Protein AF-A0A401PCR9-F1 (afdb_monomer_lite)

Foldseek 3Di:
DDPVVLQVVQQQQLFQKWWFEPLEDIDGHNDDPDDDDDCVQQPDARPVGRVDTGAHHVGIPMDGHDHDPQSNQHDGQKGWLAKDWDFPDQCVAFVDKDFAQQDDPVVQLVVQVVVLFFKWKFAARITTGHYADPRHHSPDHDDRVQQQPAHNNGRNDGRGHPTMITMIGHPRDDCVQVAAFFAPDQDPFEEEAEEAAQLCQLVVQVCVCSVPSYAEAEPAADPVVCVVPNVNNPPHSNRSRGPYYYDHDDDPVVVVVGPYYDYRDDDPVSSVQRVLLCVQQNNPGGHDPVSVPDD

InterPro domains:
  IPR002889 Carbohydrate-binding WSC [PF01822] (1-56)
  IPR002889 Carbohydrate-binding WSC [PF01822] (80-160)
  IPR002889 Carbohydrate-binding WSC [PS51212] (1-66)
  IPR002889 Carbohydrate-binding WSC [PS51212] (77-171)
  IPR002889 Carbohydrate-binding WSC [SM00321] (1-66)
  IPR002889 Carbohydrate-binding WSC [SM00321] (77-171)
  IPR027417 P-loop containing nucleoside triphosphate hydrolase [SSF52540] (170-283)
  IPR051589 Sialate:O-sulfotransferase [PTHR45964] (1-294)

Radius of gyration: 27.04 Å; chains: 1; bounding box: 53×58×74 Å

Secondary structure (DSSP, 8-state):
--HHHHHHHHHTTT-SEEEEETTTEEEEESS--SPP--GGG--PEETTEEEEE--BTTB-EEEE-PPPHHHHTEETTEEEEEEEEPPS-HHHHS-EEEE-TT--HHHHHHHHHHTT-SEEEEETTEEEEE--BTTB-SSS-B-GGGG-PBPSS-TTSB---SSEEEEEE-S----TTT--B--SS--SS-EEEEE-TTSSHHHHHHHHHHHHSBPPEESS--HHHHHTT-GGGSS-TTSS-SS-EEE---SHHHHHT-SEEEEE---HHHHHHHHHHHHHH-TT----HHHHS--

Organism: Scyliorhinus torazame (NCBI:txid75743)

pLDDT: mean 91.95, std 5.59, range [55.19, 98.0]

Sequence (295 aa):
MTVFRCQDNCAERGYQYAGLEFGAECYCGHKIQARNTSDAECSMECKGERSNMCGGPNRLSVYHLELTRESARRYGSAVFRGCFKRPDNISLALPAGNVLLNMSIDKCVDFCTEKEYTLAVLAGAACRCGFPTRHFTLHEPEDEHQCAEKCAGEEYENCGNEEYFVVYQTQVQDNRCMDRYFLPTRSKRLVALASFPGAGNTWGRHLLELTTGYYTGSYYFDGSLYNKGFKGERDHWKSGRSICIKTHESGKKEIELFDAAILLIRNPYKALMAEFNRKYGGHIGFASEAHWRGT

Structure (mmCIF, N/CA/C/O backbone):
data_AF-A0A401PCR9-F1
#
_entry.id   AF-A0A401PCR9-F1
#
loop_
_atom_site.group_PDB
_atom_site.id
_atom_site.type_symbol
_atom_site.label_atom_id
_atom_site.label_alt_id
_atom_site.label_comp_id
_atom_site.label_asym_id
_atom_site.label_entity_id
_atom_site.label_seq_id
_atom_site.pdbx_PDB_ins_code
_atom_site.Cartn_x
_atom_site.Cartn_y
_atom_site.Cartn_z
_atom_site.occupancy
_atom_site.B_iso_or_equiv
_atom_site.auth_seq_id
_atom_site.auth_comp_id
_atom_site.auth_asym_id
_atom_site.auth_atom_id
_atom_site.pdbx_PDB_model_num
ATOM 1 N N . MET A 1 1 ? -1.908 17.002 27.427 1.00 90.88 1 MET A N 1
ATOM 2 C CA . MET A 1 1 ? -3.028 16.632 26.541 1.00 90.88 1 MET A CA 1
ATOM 3 C C . MET A 1 1 ? -4.034 17.772 26.528 1.00 90.88 1 MET A C 1
ATOM 5 O O . MET A 1 1 ? -4.191 18.393 27.573 1.00 90.88 1 MET A O 1
ATOM 9 N N . THR A 1 2 ? -4.645 18.076 25.381 1.00 94.69 2 THR A N 1
ATOM 10 C CA . THR A 1 2 ? -5.806 18.985 25.265 1.00 94.69 2 THR A CA 1
ATOM 11 C C . THR A 1 2 ? -6.992 18.185 24.735 1.00 94.69 2 THR A C 1
ATOM 13 O O . THR A 1 2 ? -6.775 17.145 24.107 1.00 94.69 2 THR A O 1
ATOM 16 N N . VAL A 1 3 ? -8.219 18.662 24.960 1.00 94.62 3 VAL A N 1
ATOM 17 C CA . VAL A 1 3 ? -9.433 18.014 24.431 1.00 94.62 3 VAL A CA 1
ATOM 18 C C . VAL A 1 3 ? -9.340 17.893 22.909 1.00 94.62 3 VAL A C 1
ATOM 20 O O . VAL A 1 3 ? -9.386 16.784 22.381 1.00 94.62 3 VAL A O 1
ATOM 23 N N . PHE A 1 4 ? -9.050 19.010 22.229 1.00 94.62 4 PHE A N 1
ATOM 24 C CA . PHE A 1 4 ? -8.888 19.059 20.775 1.00 94.62 4 PHE A CA 1
ATOM 25 C C . PHE A 1 4 ? -7.868 18.038 20.254 1.00 94.62 4 PHE A C 1
ATOM 27 O O . PHE A 1 4 ? -8.167 17.286 19.335 1.00 94.62 4 PHE A O 1
ATOM 34 N N . ARG A 1 5 ? -6.677 17.947 20.868 1.00 94.62 5 ARG A N 1
ATOM 35 C CA . ARG A 1 5 ? -5.645 16.997 20.416 1.00 94.62 5 ARG A CA 1
ATOM 36 C C . ARG A 1 5 ? -6.073 15.543 20.547 1.00 94.62 5 ARG A C 1
ATOM 38 O O . ARG A 1 5 ? -5.654 14.728 19.734 1.00 94.62 5 ARG A O 1
ATOM 45 N N . CYS A 1 6 ? -6.842 15.203 21.578 1.00 96.06 6 CYS A N 1
ATOM 46 C CA . CYS A 1 6 ? -7.334 13.841 21.731 1.00 96.06 6 CYS A CA 1
ATOM 47 C C . CYS A 1 6 ? -8.416 13.526 20.693 1.00 96.06 6 CYS A C 1
ATOM 49 O O . CYS A 1 6 ? -8.335 12.494 20.030 1.00 96.06 6 CYS A O 1
ATOM 51 N N . GLN A 1 7 ? -9.368 14.444 20.502 1.00 95.50 7 GLN A N 1
ATOM 52 C CA . GLN A 1 7 ? -10.415 14.318 19.488 1.00 95.50 7 GLN A CA 1
ATOM 53 C C . GLN A 1 7 ? -9.825 14.155 18.084 1.00 95.50 7 GLN A C 1
ATOM 55 O O . GLN A 1 7 ? -10.163 13.195 17.401 1.00 95.50 7 GLN A O 1
ATOM 60 N N . ASP A 1 8 ? -8.898 15.029 17.694 1.00 93.50 8 ASP A N 1
ATOM 61 C CA . ASP A 1 8 ? -8.240 15.011 16.383 1.00 93.50 8 ASP A CA 1
ATOM 62 C C . ASP A 1 8 ? -7.500 13.684 16.140 1.00 93.50 8 ASP A C 1
ATOM 64 O O . ASP A 1 8 ? -7.759 12.973 15.174 1.00 93.50 8 ASP A O 1
ATOM 68 N N . ASN A 1 9 ? -6.688 13.251 17.106 1.00 92.62 9 ASN A N 1
ATOM 69 C CA . ASN A 1 9 ? -5.941 11.991 17.054 1.00 92.62 9 ASN A CA 1
ATOM 70 C C . ASN A 1 9 ? -6.838 10.740 16.950 1.00 92.62 9 ASN A C 1
ATOM 72 O O . ASN A 1 9 ? -6.458 9.756 16.310 1.00 92.62 9 ASN A O 1
ATOM 76 N N . CYS A 1 10 ? -8.006 10.742 17.597 1.00 94.00 10 CYS A N 1
ATOM 77 C CA . CYS A 1 10 ? -8.971 9.648 17.487 1.00 94.00 10 CYS A CA 1
ATOM 78 C C . CYS A 1 10 ? -9.748 9.708 16.163 1.00 94.00 10 CYS A C 1
ATOM 80 O O . CYS A 1 10 ? -9.933 8.673 15.518 1.00 94.00 10 CYS A O 1
ATOM 82 N N . ALA A 1 11 ? -10.130 10.909 15.720 1.00 91.56 11 ALA A N 1
ATOM 83 C CA . ALA A 1 11 ? -10.847 11.126 14.471 1.00 91.56 11 ALA A CA 1
ATOM 84 C C . ALA A 1 11 ? -9.984 10.774 13.250 1.00 91.56 11 ALA A C 1
ATOM 86 O O . ALA A 1 11 ? -10.456 10.099 12.341 1.00 91.56 11 ALA A O 1
ATOM 87 N N . GLU A 1 12 ? -8.697 11.129 13.230 1.00 88.94 12 GLU A N 1
ATOM 88 C CA . GLU A 1 12 ? -7.758 10.747 12.160 1.00 88.94 12 GLU A CA 1
ATOM 89 C C . GLU A 1 12 ? -7.605 9.224 12.002 1.00 88.94 12 GLU A C 1
ATOM 91 O O . GLU A 1 12 ? -7.277 8.730 10.921 1.00 88.94 12 GLU A O 1
ATOM 96 N N . ARG A 1 13 ? -7.855 8.463 13.073 1.00 89.06 13 ARG A N 1
ATOM 97 C CA . ARG A 1 13 ? -7.817 6.992 13.086 1.00 89.06 13 ARG A CA 1
ATOM 98 C C . ARG A 1 13 ? -9.184 6.337 12.872 1.00 89.06 13 ARG A C 1
ATOM 100 O O . ARG A 1 13 ? -9.270 5.112 12.890 1.00 89.06 13 ARG A O 1
ATOM 107 N N . GLY A 1 14 ? -10.230 7.134 12.657 1.00 88.75 14 GLY A N 1
ATOM 108 C CA . GLY A 1 14 ? -11.579 6.648 12.365 1.00 88.75 14 GLY A CA 1
ATOM 109 C C . GLY A 1 14 ? -12.384 6.180 13.577 1.00 88.75 14 GLY A C 1
ATOM 110 O O . GLY A 1 14 ? -13.416 5.536 13.408 1.00 88.75 14 GLY A O 1
ATOM 111 N N . TYR A 1 15 ? -11.951 6.487 14.802 1.00 90.19 15 TYR A N 1
ATOM 112 C CA . TYR A 1 15 ? -12.719 6.150 16.004 1.00 90.19 15 TYR A CA 1
ATOM 113 C C . TYR A 1 15 ? -13.921 7.083 16.174 1.00 90.19 15 TYR A C 1
ATOM 115 O O . TYR A 1 15 ? -13.822 8.275 15.911 1.00 90.19 15 TYR A O 1
ATOM 123 N N . GLN A 1 16 ? -15.055 6.561 16.647 1.00 90.69 16 GLN A N 1
ATOM 124 C CA . GLN A 1 16 ? -16.278 7.363 16.835 1.00 90.69 16 GLN A CA 1
ATOM 125 C C . GLN A 1 16 ? -16.250 8.195 18.122 1.00 90.69 16 GLN A C 1
ATOM 127 O O . GLN A 1 16 ? -16.947 9.204 18.228 1.00 90.69 16 GLN A O 1
ATOM 132 N N . TYR A 1 17 ? -15.436 7.783 19.094 1.00 93.56 17 TYR A N 1
ATOM 133 C CA . TYR A 1 17 ? -15.344 8.415 20.400 1.00 93.56 17 TYR A CA 1
ATOM 134 C C . TYR A 1 17 ? -13.894 8.687 20.795 1.00 93.56 17 TYR A C 1
ATOM 136 O O . TYR A 1 17 ? -12.999 7.869 20.559 1.00 93.56 17 TYR A O 1
ATOM 144 N N . ALA A 1 18 ? -13.692 9.822 21.461 1.00 96.44 18 ALA A N 1
ATOM 145 C CA . ALA A 1 18 ? -12.488 10.142 22.219 1.00 96.44 18 ALA A CA 1
ATOM 146 C C . ALA A 1 18 ? -12.838 10.244 23.707 1.00 96.44 18 ALA A C 1
ATOM 148 O O . ALA A 1 18 ? -13.847 10.843 24.068 1.00 96.44 18 ALA A O 1
ATOM 149 N N . GLY A 1 19 ? -12.005 9.682 24.573 1.00 95.75 19 GLY A N 1
ATOM 150 C CA . GLY A 1 19 ? -12.142 9.733 26.024 1.00 95.75 19 GLY A CA 1
ATOM 151 C C . GLY A 1 19 ? -10.885 10.309 26.660 1.00 95.75 19 GLY A C 1
ATOM 152 O O . GLY A 1 19 ? -9.784 9.873 26.333 1.00 95.75 19 GLY A O 1
ATOM 153 N N . LEU A 1 20 ? -11.034 11.277 27.562 1.00 96.06 20 LEU A N 1
ATOM 154 C CA . LEU A 1 20 ? -9.917 11.834 28.328 1.00 96.06 20 LEU A CA 1
ATOM 155 C C . LEU A 1 20 ? -10.019 11.449 29.797 1.00 96.06 20 LEU A C 1
ATOM 157 O O . LEU A 1 20 ? -11.086 11.592 30.390 1.00 96.06 20 LEU A O 1
ATOM 161 N N . GLU A 1 21 ? -8.900 11.004 30.365 1.00 95.50 21 GLU A N 1
ATOM 162 C CA . GLU A 1 21 ? -8.783 10.599 31.767 1.00 95.50 21 GLU A CA 1
ATOM 163 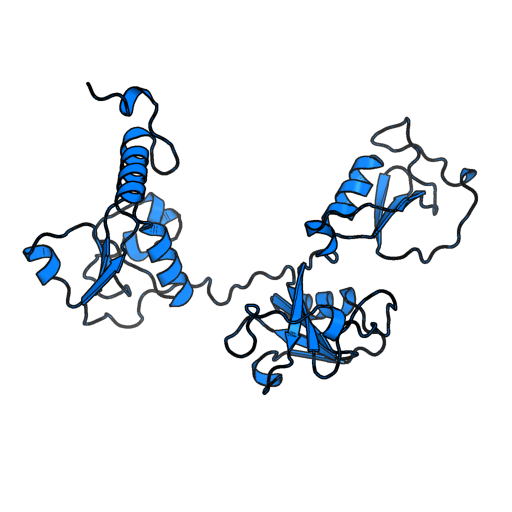C C . GLU A 1 21 ? -7.598 11.297 32.442 1.00 95.50 21 GLU A C 1
ATOM 165 O O . GLU A 1 21 ? -6.599 11.667 31.809 1.00 95.50 21 GLU A O 1
ATOM 170 N N . PHE A 1 22 ? -7.722 11.492 33.755 1.00 95.19 22 PHE A N 1
ATOM 171 C CA . PHE A 1 22 ? -6.634 11.911 34.635 1.00 95.19 22 PHE A CA 1
ATOM 172 C C . PHE A 1 22 ? -5.864 13.170 34.176 1.00 95.19 22 PHE A C 1
ATOM 174 O O . PHE A 1 22 ? -4.660 13.336 34.413 1.00 95.19 22 PHE A O 1
ATOM 181 N N . GLY A 1 23 ? -6.547 14.079 33.472 1.00 94.00 23 GLY A N 1
ATOM 182 C CA . GLY A 1 23 ? -5.995 15.333 32.960 1.00 94.00 23 GLY A CA 1
ATOM 183 C C . GLY A 1 23 ? -5.017 15.194 31.782 1.00 94.00 23 GLY A C 1
ATOM 184 O O . GLY A 1 23 ? -4.570 16.204 31.228 1.00 94.00 23 GLY A O 1
ATOM 185 N N . ALA A 1 24 ? -4.616 13.981 31.395 1.00 94.19 24 ALA A N 1
ATOM 186 C CA . ALA A 1 24 ? -3.488 13.780 30.480 1.00 94.19 24 ALA A CA 1
ATOM 187 C C . ALA A 1 24 ? -3.612 12.590 29.530 1.00 94.19 24 ALA A C 1
ATOM 189 O O . ALA A 1 24 ? -2.882 12.557 28.536 1.00 94.19 24 ALA A O 1
ATOM 190 N N . GLU A 1 25 ? -4.485 11.640 29.824 1.00 95.88 25 GLU A N 1
ATOM 191 C CA . GLU A 1 25 ? -4.621 10.397 29.076 1.00 95.88 25 GLU A CA 1
ATOM 192 C C . GLU A 1 25 ? -5.701 10.555 28.006 1.00 95.88 25 GLU A C 1
ATOM 194 O O . GLU A 1 25 ? -6.635 11.344 28.155 1.00 95.88 25 GLU A O 1
ATOM 199 N N . CYS A 1 26 ? -5.520 9.860 26.886 1.00 96.19 26 CYS A N 1
ATOM 200 C CA . CYS A 1 26 ? -6.416 9.915 25.739 1.00 96.19 26 CYS A CA 1
ATOM 201 C C . CYS A 1 26 ? -6.667 8.499 25.238 1.00 96.19 26 CYS A C 1
ATOM 203 O O . CYS A 1 26 ? -5.725 7.768 24.926 1.00 96.19 26 CYS A O 1
ATOM 205 N N . TYR A 1 27 ? -7.940 8.154 25.133 1.00 95.06 27 TYR A N 1
ATOM 206 C CA . TYR A 1 27 ? -8.440 6.857 24.717 1.00 95.06 27 TYR A CA 1
ATOM 207 C C . TYR A 1 27 ? -9.343 7.047 23.507 1.00 95.06 27 TYR A C 1
ATOM 209 O O . TYR A 1 27 ? -10.130 7.988 23.456 1.00 95.06 27 TYR A O 1
ATOM 217 N N . CYS A 1 28 ? -9.240 6.150 22.535 1.00 93.50 28 CYS A N 1
ATOM 218 C CA . CYS A 1 28 ? -10.093 6.154 21.356 1.00 93.50 28 CYS A CA 1
ATOM 219 C C . CYS A 1 28 ? -10.913 4.868 21.337 1.00 93.50 28 CYS A C 1
ATOM 221 O O . CYS A 1 28 ? -10.405 3.810 21.709 1.00 93.50 28 CYS A O 1
ATOM 223 N N . GLY A 1 29 ? -12.165 4.947 20.898 1.00 89.44 29 GLY A N 1
ATOM 224 C CA . GLY A 1 29 ? -13.026 3.775 20.816 1.00 89.44 29 GLY A CA 1
ATOM 225 C C . GLY A 1 29 ? -14.146 3.944 19.804 1.00 89.44 29 GLY A C 1
ATOM 226 O O . GLY A 1 29 ? -14.532 5.056 19.448 1.00 89.44 29 GLY A O 1
ATOM 227 N N . HIS A 1 30 ? -14.679 2.822 19.332 1.00 84.88 30 HIS A N 1
ATOM 228 C CA . HIS A 1 30 ? -15.884 2.801 18.500 1.00 84.88 30 HIS A CA 1
ATOM 229 C C . HIS A 1 30 ? -17.168 2.661 19.329 1.00 84.88 30 HIS A C 1
ATOM 231 O O . HIS A 1 30 ? -18.253 2.923 18.822 1.00 84.88 30 HIS A O 1
ATOM 237 N N . LYS A 1 31 ? -17.041 2.304 20.614 1.00 84.44 31 LYS A N 1
ATOM 238 C CA . LYS A 1 31 ? -18.139 2.134 21.567 1.00 84.44 31 LYS A CA 1
ATOM 239 C C . LYS A 1 31 ? -17.778 2.649 22.949 1.00 84.44 31 LYS A C 1
ATOM 241 O O . LYS A 1 31 ? -16.616 2.647 23.350 1.00 84.44 31 LYS A O 1
ATOM 246 N N . ILE A 1 32 ? -18.816 2.982 23.708 1.00 87.62 32 ILE A N 1
ATOM 247 C CA . ILE A 1 32 ? -18.732 3.266 25.136 1.00 87.62 32 ILE A CA 1
ATOM 248 C C . ILE A 1 32 ? -19.263 2.037 25.880 1.00 87.62 32 ILE A C 1
ATOM 250 O O . ILE A 1 32 ? -20.447 1.724 25.796 1.00 87.62 32 ILE A O 1
ATOM 254 N N . GLN A 1 33 ? -18.385 1.326 26.590 1.00 82.44 33 GLN A N 1
ATOM 255 C CA . GLN A 1 33 ? -18.762 0.170 27.423 1.00 82.44 33 GLN A CA 1
ATOM 256 C C . GLN A 1 33 ? -18.992 0.552 28.898 1.00 82.44 33 GLN A C 1
ATOM 258 O O . GLN A 1 33 ? -19.507 -0.244 29.684 1.00 82.44 33 GLN A O 1
ATOM 263 N N . ALA A 1 34 ? -18.609 1.770 29.287 1.00 83.88 34 ALA A N 1
ATOM 264 C CA . ALA A 1 34 ? -18.758 2.282 30.643 1.00 83.88 34 ALA A CA 1
ATOM 265 C C . ALA A 1 34 ? -20.165 2.852 30.887 1.00 83.88 34 ALA A C 1
ATOM 267 O O . ALA A 1 34 ? -20.826 3.342 29.973 1.00 83.88 34 ALA A O 1
ATOM 268 N N . ARG A 1 35 ? -20.619 2.812 32.145 1.00 87.06 35 ARG A N 1
ATOM 269 C CA . ARG A 1 35 ? -21.864 3.473 32.561 1.00 87.06 35 ARG A CA 1
ATOM 270 C C . ARG A 1 35 ? -21.636 4.975 32.709 1.00 87.06 35 ARG A C 1
ATOM 272 O O . ARG A 1 35 ? -20.589 5.387 33.205 1.00 87.06 35 ARG A O 1
ATOM 279 N N . ASN A 1 36 ? -22.645 5.766 32.356 1.00 88.75 36 ASN A N 1
ATOM 280 C CA . ASN A 1 36 ? -22.627 7.202 32.610 1.00 88.75 36 ASN A CA 1
ATOM 281 C C . ASN A 1 36 ? -22.580 7.476 34.118 1.00 88.75 36 ASN A C 1
ATOM 283 O O . ASN A 1 36 ? -23.229 6.786 34.908 1.00 88.75 36 ASN A O 1
ATOM 287 N N . THR A 1 37 ? -21.832 8.507 34.494 1.00 88.50 37 THR A N 1
ATOM 288 C CA . THR A 1 37 ? -21.792 9.051 35.853 1.00 88.50 37 THR A CA 1
ATOM 289 C C . THR A 1 37 ? -22.112 10.548 35.817 1.00 88.50 37 THR A C 1
ATOM 291 O O . THR A 1 37 ? -22.380 11.102 34.754 1.00 88.50 37 THR A O 1
ATOM 294 N N . SER A 1 38 ? -22.096 11.200 36.976 1.00 90.81 38 SER A N 1
ATOM 295 C CA . SER A 1 38 ? -22.201 12.652 37.086 1.00 90.81 38 SER A CA 1
ATOM 296 C C . SER A 1 38 ? -20.987 13.353 36.469 1.00 90.81 38 SER A C 1
ATOM 298 O O . SER A 1 38 ? -19.847 13.001 36.776 1.00 90.81 38 SER A O 1
ATOM 300 N N . ASP A 1 39 ? -21.229 14.414 35.695 1.00 88.00 39 ASP A N 1
ATOM 301 C CA . ASP A 1 39 ? -20.184 15.276 35.121 1.00 88.00 39 ASP A CA 1
ATOM 302 C C . ASP A 1 39 ? -19.261 15.880 36.191 1.00 88.00 39 ASP A C 1
ATOM 304 O O . ASP A 1 39 ? -18.097 16.174 35.923 1.00 88.00 39 ASP A O 1
ATOM 308 N N . ALA A 1 40 ? -19.749 16.013 37.430 1.00 90.69 40 ALA A N 1
ATOM 309 C CA . ALA A 1 40 ? -18.962 16.507 38.557 1.00 90.69 40 ALA A CA 1
ATOM 310 C C . ALA A 1 40 ? -17.765 15.604 38.907 1.00 90.69 40 ALA A C 1
ATOM 312 O O . ALA A 1 40 ? -16.816 16.067 39.533 1.00 90.69 40 ALA A O 1
ATOM 313 N N . GLU A 1 41 ? -17.791 14.329 38.511 1.00 91.75 41 GLU A N 1
ATOM 314 C CA . GLU A 1 41 ? -16.685 13.391 38.733 1.00 91.75 41 GLU A CA 1
ATOM 315 C C . GLU A 1 41 ? -15.581 13.526 37.663 1.00 91.75 41 GLU A C 1
ATOM 317 O O . GLU A 1 41 ? -14.487 12.982 37.823 1.00 91.75 41 GLU A O 1
ATOM 322 N N . CYS A 1 42 ? -15.835 14.298 36.601 1.00 91.44 42 CYS A N 1
ATOM 323 C CA . CYS A 1 42 ? -14.895 14.633 35.533 1.00 91.44 42 CYS A CA 1
ATOM 324 C C . CYS A 1 42 ? -14.283 16.030 35.747 1.00 91.44 42 CYS A C 1
ATOM 326 O O . CYS A 1 42 ? -14.358 16.899 34.880 1.00 91.44 42 CYS A O 1
ATOM 328 N N . SER A 1 43 ? -13.711 16.263 36.931 1.00 93.19 43 SER A N 1
ATOM 329 C CA . SER A 1 43 ? -13.287 17.592 37.393 1.00 93.19 43 SER A CA 1
ATOM 330 C C . SER A 1 43 ? -11.782 17.877 37.277 1.00 93.19 43 SER A C 1
ATOM 332 O O . SER A 1 43 ? -11.295 18.823 37.897 1.00 93.19 43 SER A O 1
ATOM 334 N N . MET A 1 44 ? -11.005 17.044 36.577 1.00 94.94 44 MET A N 1
ATOM 335 C CA . MET A 1 44 ? -9.566 17.270 36.413 1.00 94.94 44 MET A CA 1
ATOM 336 C C . MET A 1 44 ? -9.281 18.158 35.208 1.00 94.94 44 MET A C 1
ATOM 338 O O . MET A 1 44 ? -9.656 17.837 34.084 1.00 94.94 44 MET A O 1
ATOM 342 N N . GLU A 1 45 ? -8.534 19.237 35.429 1.00 95.88 45 GLU A N 1
ATOM 343 C CA . GLU A 1 45 ? -8.072 20.113 34.354 1.00 95.88 45 GLU A CA 1
ATOM 344 C C . GLU A 1 45 ? -7.151 19.376 33.371 1.00 95.88 45 GLU A C 1
ATOM 346 O O . GLU A 1 45 ? -6.294 18.563 33.744 1.00 95.88 45 GLU A O 1
ATOM 351 N N . CYS A 1 46 ? -7.268 19.718 32.091 1.00 96.44 46 CYS A N 1
ATOM 352 C CA . CYS A 1 46 ? -6.342 19.248 31.076 1.00 96.44 46 CYS A CA 1
ATOM 353 C C . CYS A 1 46 ? -4.935 19.810 31.316 1.00 96.44 46 CYS A C 1
ATOM 355 O O . CYS A 1 46 ? -4.717 21.022 31.303 1.00 96.44 46 CYS A O 1
ATOM 357 N N . LYS A 1 47 ? -3.917 18.942 31.399 1.00 94.44 47 LYS A N 1
ATOM 358 C CA . LYS A 1 47 ? -2.510 19.365 31.557 1.00 94.44 47 LYS A CA 1
ATOM 359 C C . LYS A 1 47 ? -2.015 20.274 30.426 1.00 94.44 47 LYS A C 1
ATOM 361 O O . LYS A 1 47 ? -1.051 21.005 30.619 1.00 94.44 47 LYS A O 1
ATOM 366 N N . GLY A 1 48 ? -2.611 20.174 29.235 1.00 91.25 48 GLY A N 1
ATOM 367 C CA . GLY A 1 48 ? -2.259 20.999 28.077 1.00 91.25 48 GLY A CA 1
ATOM 368 C C . GLY A 1 48 ? -3.086 22.275 27.924 1.00 91.25 48 GLY A C 1
ATOM 369 O O . GLY A 1 48 ? -2.704 23.114 27.119 1.00 91.25 48 GLY A O 1
ATOM 370 N N . GLU A 1 49 ? -4.198 22.414 28.648 1.00 93.31 49 GLU A N 1
ATOM 371 C CA . GLU A 1 49 ? -5.124 23.545 28.532 1.00 93.31 49 GLU A CA 1
ATOM 372 C C . GLU A 1 49 ? -6.014 23.614 29.780 1.00 93.31 49 GLU A C 1
ATOM 374 O O . GLU A 1 49 ? -7.075 23.000 29.846 1.00 93.31 49 GLU A O 1
ATOM 379 N N . ARG A 1 50 ? -5.569 24.356 30.796 1.00 90.12 50 ARG A N 1
ATOM 380 C CA . ARG A 1 50 ? -6.208 24.361 32.124 1.00 90.12 50 ARG A CA 1
ATOM 381 C C . ARG A 1 50 ? -7.648 24.892 32.148 1.00 90.12 50 ARG A C 1
ATOM 383 O O . ARG A 1 50 ? -8.332 24.720 33.143 1.00 90.12 50 ARG A O 1
ATOM 390 N N . SER A 1 51 ? -8.117 25.527 31.073 1.00 90.69 51 SER A N 1
ATOM 391 C CA . SER A 1 51 ? -9.502 25.998 30.941 1.00 90.69 51 SER A CA 1
ATOM 392 C C . SER A 1 51 ? -10.508 24.889 30.628 1.00 90.69 51 SER A C 1
ATOM 394 O O . SER A 1 51 ? -11.707 25.130 30.733 1.00 90.69 51 SER A O 1
ATOM 396 N N . ASN A 1 52 ? -10.041 23.701 30.238 1.00 92.19 52 ASN A N 1
ATOM 397 C CA . ASN A 1 52 ? -10.883 22.566 29.874 1.00 92.19 52 ASN A CA 1
ATOM 398 C C . ASN A 1 52 ? -10.723 21.411 30.869 1.00 92.19 52 ASN A C 1
ATOM 400 O O . ASN A 1 52 ? -9.660 21.230 31.470 1.00 92.19 52 ASN A O 1
ATOM 404 N N . MET A 1 53 ? -11.774 20.598 30.998 1.00 93.75 53 MET A N 1
ATOM 405 C CA . MET A 1 53 ? -11.770 19.388 31.821 1.00 93.75 53 MET A CA 1
ATOM 406 C C . MET A 1 53 ? -11.426 18.152 30.979 1.00 93.75 53 MET A C 1
ATOM 408 O O . MET A 1 53 ? -11.920 17.966 29.866 1.00 93.75 53 MET A O 1
ATOM 412 N N . CYS A 1 54 ? -10.565 17.303 31.526 1.00 94.94 54 CYS A N 1
ATOM 413 C CA . CYS A 1 54 ? -10.006 16.106 30.907 1.00 94.94 54 CYS A CA 1
ATOM 414 C C . CYS A 1 54 ? -10.212 14.893 31.828 1.00 94.94 54 CYS A C 1
ATOM 416 O O . CYS A 1 54 ? -9.251 14.249 32.262 1.00 94.94 54 CYS A O 1
ATOM 418 N N . GLY A 1 55 ? -11.476 14.603 32.135 1.00 94.50 55 GLY A N 1
ATOM 419 C CA . GLY A 1 55 ? -11.882 13.467 32.954 1.00 94.50 55 GLY A CA 1
ATOM 420 C C . GLY A 1 55 ? -11.616 13.650 34.444 1.00 94.50 55 GLY A C 1
ATOM 421 O O . GLY A 1 55 ? -11.589 14.759 34.971 1.00 94.50 55 GLY A O 1
ATOM 422 N N . GLY A 1 56 ? -11.444 12.530 35.132 1.00 94.19 56 GLY A N 1
ATOM 423 C CA . GLY A 1 56 ? -11.131 12.436 36.553 1.00 94.19 56 GLY A CA 1
ATOM 424 C C . GLY A 1 56 ? -10.465 11.094 36.866 1.00 94.19 56 GLY A C 1
ATOM 425 O O . GLY A 1 56 ? -10.205 10.311 35.951 1.00 94.19 56 GLY A O 1
ATOM 426 N N . PRO A 1 57 ? -10.163 10.791 38.137 1.00 93.62 57 PRO A N 1
ATOM 427 C CA . PRO A 1 57 ? -9.613 9.490 38.510 1.00 93.62 57 PRO A CA 1
ATOM 428 C C . PRO A 1 57 ? -10.628 8.373 38.225 1.00 93.62 57 PRO A C 1
ATOM 430 O O . PRO A 1 57 ? -11.706 8.367 38.821 1.00 93.62 57 PRO A O 1
ATOM 433 N N . ASN A 1 58 ? -10.299 7.421 37.342 1.00 91.19 58 ASN A N 1
ATOM 434 C CA . ASN A 1 58 ? -11.225 6.380 36.873 1.00 91.19 58 ASN A CA 1
ATOM 435 C C . ASN A 1 58 ? -12.500 6.954 36.232 1.00 91.19 58 ASN A C 1
ATOM 437 O O . ASN A 1 58 ? -13.583 6.376 36.390 1.00 91.19 58 ASN A O 1
ATOM 441 N N . ARG A 1 59 ? -12.407 8.126 35.588 1.00 93.94 59 ARG A N 1
ATOM 442 C CA . ARG A 1 59 ? -13.533 8.835 34.962 1.00 93.94 59 ARG A CA 1
ATOM 443 C C . ARG A 1 59 ? -13.133 9.454 33.636 1.00 93.94 59 ARG A C 1
ATOM 445 O O . ARG A 1 59 ? -12.206 10.257 33.573 1.00 93.94 59 ARG A O 1
ATOM 452 N N . LEU A 1 60 ? -13.885 9.115 32.593 1.00 94.56 60 LEU A N 1
ATOM 453 C CA . LEU A 1 60 ? -13.649 9.589 31.237 1.00 94.56 60 LEU A CA 1
ATOM 454 C C . LEU A 1 60 ? -14.591 10.743 30.894 1.00 94.56 60 LEU A C 1
ATOM 456 O O . LEU A 1 60 ? -15.810 10.579 30.920 1.00 94.56 60 LEU A O 1
ATOM 460 N N . SER A 1 61 ? -14.031 11.879 30.481 1.00 94.44 61 SER A N 1
ATOM 461 C CA . SER A 1 61 ? -14.777 12.841 29.664 1.00 94.44 61 SER A CA 1
ATOM 462 C C . SER A 1 61 ? -14.828 12.301 28.239 1.00 94.44 61 SER A C 1
ATOM 464 O O . SER A 1 61 ? -13.783 12.207 27.592 1.00 94.44 61 SER A O 1
ATOM 466 N N . VAL A 1 62 ? -16.015 11.917 27.767 1.00 94.50 62 VAL A N 1
ATOM 467 C CA . VAL A 1 62 ? -16.203 11.269 26.461 1.00 94.50 62 VAL A CA 1
ATOM 468 C C . VAL A 1 62 ? -16.805 12.240 25.452 1.00 94.50 62 VAL A C 1
ATOM 470 O O . VAL A 1 62 ? -17.767 12.944 25.744 1.00 94.50 62 VAL A O 1
ATOM 473 N N . TYR A 1 63 ? -16.255 12.236 24.244 1.00 93.94 63 TYR A N 1
ATOM 474 C CA . TYR A 1 63 ? -16.636 13.101 23.140 1.00 93.94 63 TYR A CA 1
ATOM 475 C C . TYR A 1 63 ? -16.961 12.247 21.919 1.00 93.94 63 TYR A C 1
ATOM 477 O O . TYR A 1 63 ? -16.149 11.415 21.513 1.00 93.94 63 TYR A O 1
ATOM 485 N N . HIS A 1 64 ? -18.131 12.467 21.324 1.00 93.69 64 HIS A N 1
ATOM 486 C CA . HIS A 1 64 ? -18.462 11.927 20.008 1.00 93.69 64 HIS A CA 1
ATOM 487 C C . HIS A 1 64 ? -17.738 12.734 18.926 1.00 93.69 64 HIS A C 1
ATOM 489 O O . HIS A 1 64 ? -17.642 13.959 19.030 1.00 93.69 64 HIS A O 1
ATOM 495 N N . LEU A 1 65 ? -17.222 12.057 17.903 1.00 92.62 65 LEU A N 1
ATOM 496 C CA . LEU A 1 65 ? -16.402 12.662 16.857 1.00 92.62 65 LEU A CA 1
ATOM 497 C C . LEU A 1 65 ? -17.149 12.709 15.526 1.00 92.62 65 LEU A C 1
ATOM 499 O O . LEU A 1 65 ? -17.882 11.789 15.167 1.00 92.62 65 LEU A O 1
ATOM 503 N N . GLU A 1 66 ? -16.920 13.776 14.768 1.00 88.12 66 GLU A N 1
ATOM 504 C CA . GLU A 1 66 ? -17.324 13.854 13.368 1.00 88.12 66 GLU A CA 1
ATOM 505 C C . GLU A 1 66 ? -16.153 13.404 12.493 1.00 88.12 66 GLU A C 1
ATOM 507 O O . GLU A 1 66 ? -15.074 13.997 12.516 1.00 88.12 66 GLU A O 1
ATOM 512 N N . LEU A 1 67 ? -16.352 12.323 11.739 1.00 86.88 67 LEU A N 1
ATOM 513 C CA . LEU A 1 67 ? -15.318 11.754 10.881 1.00 86.88 67 LEU A CA 1
ATOM 514 C C . LEU A 1 67 ? -15.425 12.312 9.463 1.00 86.88 67 LEU A C 1
ATOM 516 O O . LEU A 1 67 ? -16.505 12.358 8.872 1.00 86.88 67 LEU A O 1
ATOM 520 N N . THR A 1 68 ? -14.281 12.662 8.876 1.00 87.31 68 THR A N 1
ATOM 521 C CA . THR A 1 68 ? -14.194 12.885 7.429 1.00 87.31 68 THR A CA 1
ATOM 522 C C . THR A 1 68 ? -14.443 11.575 6.679 1.00 87.31 68 THR A C 1
ATOM 524 O O . THR A 1 68 ? -14.347 10.484 7.247 1.00 87.31 68 THR A O 1
ATOM 527 N N . ARG A 1 69 ? -14.722 11.648 5.372 1.00 81.94 69 ARG A N 1
ATOM 528 C CA . ARG A 1 69 ? -14.879 10.441 4.541 1.00 81.94 69 ARG A CA 1
ATOM 529 C C . ARG A 1 69 ? -13.627 9.564 4.554 1.00 81.94 69 ARG A C 1
ATOM 531 O O . ARG A 1 69 ? -13.740 8.341 4.549 1.00 81.94 69 ARG A O 1
ATOM 538 N N . GLU A 1 70 ? -12.444 10.171 4.570 1.00 79.94 70 GLU A N 1
ATOM 539 C CA . GLU A 1 70 ? -11.169 9.459 4.639 1.00 79.94 70 GLU A CA 1
ATOM 540 C C . GLU A 1 70 ? -10.978 8.770 5.994 1.00 79.94 70 GLU A C 1
ATOM 542 O O . GLU A 1 70 ? -10.553 7.616 6.040 1.00 79.94 70 GLU A O 1
ATOM 547 N N . SER A 1 71 ? -11.324 9.455 7.084 1.00 79.56 71 SER A N 1
ATOM 548 C CA . SER A 1 71 ? -11.248 8.915 8.441 1.00 79.56 71 SER A CA 1
ATOM 549 C C . SER A 1 71 ? -12.273 7.818 8.701 1.00 79.56 71 SER A C 1
ATOM 551 O O . SER A 1 71 ? -11.942 6.821 9.327 1.00 79.56 71 SER A O 1
ATOM 553 N N . ALA A 1 72 ? -13.491 7.942 8.172 1.00 79.12 72 ALA A N 1
ATOM 554 C CA . ALA A 1 72 ? -14.530 6.917 8.288 1.00 79.12 72 ALA A CA 1
ATOM 555 C C . ALA A 1 72 ? -14.132 5.588 7.621 1.00 79.12 72 ALA A C 1
ATOM 557 O O . ALA A 1 72 ? -14.665 4.534 7.954 1.00 79.12 72 ALA A O 1
ATOM 558 N N . ARG A 1 73 ? -13.166 5.626 6.693 1.00 85.25 73 ARG A N 1
ATOM 559 C CA . ARG A 1 73 ? -12.563 4.436 6.080 1.00 85.25 73 ARG A CA 1
ATOM 560 C C . ARG A 1 73 ? -11.379 3.882 6.864 1.00 85.25 73 ARG A C 1
ATOM 562 O O . ARG A 1 73 ? -10.691 2.998 6.363 1.00 85.25 73 ARG A O 1
ATOM 569 N N . ARG A 1 74 ? -11.098 4.382 8.061 1.00 87.19 74 ARG A N 1
ATOM 570 C CA . ARG A 1 74 ? -10.059 3.844 8.936 1.00 87.19 74 ARG A CA 1
ATOM 571 C C . ARG A 1 74 ? -10.691 3.117 10.105 1.00 87.19 74 ARG A C 1
ATOM 573 O O . ARG A 1 74 ? -11.724 3.519 10.625 1.00 87.19 74 ARG A O 1
ATOM 580 N N . TYR A 1 75 ? -10.033 2.044 10.500 1.00 86.19 75 TYR A N 1
ATOM 581 C CA . TYR A 1 75 ? -10.339 1.318 11.715 1.00 86.19 75 TYR A CA 1
ATOM 582 C C . TYR A 1 75 ? -9.014 1.130 12.455 1.00 86.19 75 TYR A C 1
ATOM 584 O O . TYR A 1 75 ? -8.211 0.252 12.126 1.00 86.19 75 TYR A O 1
ATOM 592 N N . GLY A 1 76 ? -8.708 2.066 13.355 1.00 86.06 76 GLY A N 1
ATOM 593 C CA . GLY A 1 76 ? -7.385 2.171 13.960 1.00 86.06 76 GLY A CA 1
ATOM 594 C C . GLY A 1 76 ? -6.294 2.462 12.921 1.00 86.06 76 GLY A C 1
ATOM 595 O O . GLY A 1 76 ? -6.258 3.531 12.307 1.00 86.06 76 GLY A O 1
ATOM 5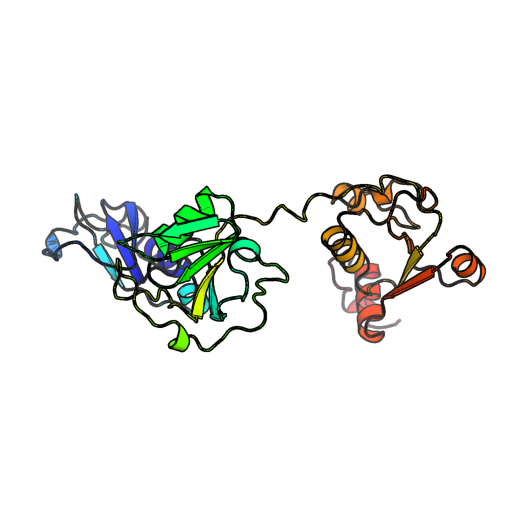96 N N . SER A 1 77 ? -5.366 1.517 12.749 1.00 84.69 77 SER A N 1
ATOM 597 C CA . SER A 1 77 ? -4.297 1.584 11.743 1.00 84.69 77 SER A CA 1
ATOM 598 C C . SER A 1 77 ? -4.678 0.971 10.395 1.00 84.69 77 SER A C 1
ATOM 600 O O . SER A 1 77 ? -3.972 1.205 9.412 1.00 84.69 77 SER A O 1
ATOM 602 N N . ALA A 1 78 ? -5.774 0.213 10.330 1.00 93.69 78 ALA A N 1
ATOM 603 C CA . ALA A 1 78 ? -6.223 -0.421 9.103 1.00 93.69 78 ALA A CA 1
ATOM 604 C C . ALA A 1 78 ? -7.092 0.513 8.257 1.00 93.69 78 ALA A C 1
ATOM 606 O O . ALA A 1 78 ? -7.792 1.391 8.763 1.00 93.69 78 ALA A O 1
ATOM 607 N N . VAL A 1 79 ? -7.051 0.306 6.942 1.00 94.25 79 VAL A N 1
ATOM 608 C CA . VAL A 1 79 ? -7.794 1.094 5.954 1.00 94.25 79 VAL A CA 1
ATOM 609 C C . VAL A 1 79 ? -8.797 0.196 5.249 1.00 94.25 79 VAL A C 1
ATOM 611 O O . VAL A 1 79 ? -8.413 -0.763 4.583 1.00 94.25 79 VAL A O 1
ATOM 614 N N . PHE A 1 80 ? -10.076 0.530 5.350 1.00 94.75 80 PHE A N 1
ATOM 615 C CA . PHE A 1 80 ? -11.145 -0.119 4.613 1.00 94.75 80 PHE A CA 1
ATOM 616 C C . PHE A 1 80 ? -10.926 0.052 3.106 1.00 94.75 80 PHE A C 1
ATOM 618 O O . PHE A 1 80 ? -10.779 1.169 2.596 1.00 94.75 80 PHE A O 1
ATOM 625 N N . ARG A 1 81 ? -10.867 -1.072 2.388 1.00 95.56 81 ARG A N 1
ATOM 626 C CA . ARG A 1 81 ? -10.664 -1.108 0.935 1.00 95.56 81 ARG A CA 1
ATOM 627 C C . ARG A 1 81 ? -11.949 -1.318 0.159 1.00 95.56 81 ARG A C 1
ATOM 629 O O . ARG A 1 81 ? -12.006 -0.872 -0.982 1.00 95.56 81 ARG A O 1
ATOM 636 N N . GLY A 1 82 ? -12.953 -1.934 0.770 1.00 95.38 82 GLY A N 1
ATOM 637 C CA . GLY A 1 82 ? -14.253 -2.132 0.148 1.00 95.38 82 GLY A CA 1
ATOM 638 C C . GLY A 1 82 ? -14.830 -3.519 0.384 1.00 95.38 82 GLY A C 1
ATOM 639 O O . GLY A 1 82 ? -14.279 -4.342 1.123 1.00 95.38 82 GLY A O 1
ATOM 640 N N . CYS A 1 83 ? -15.949 -3.737 -0.295 1.00 97.38 83 CYS A N 1
ATOM 641 C CA . CYS A 1 83 ? -16.622 -5.013 -0.444 1.00 97.38 83 CYS A CA 1
ATOM 642 C C . CYS A 1 83 ? -16.064 -5.739 -1.666 1.00 97.38 83 CYS A C 1
ATOM 644 O O . CYS A 1 83 ? -15.911 -5.116 -2.714 1.00 97.38 83 CYS A O 1
ATOM 646 N N . PHE A 1 84 ? -15.760 -7.029 -1.571 1.00 97.62 84 PHE A N 1
ATOM 647 C CA . PHE A 1 84 ? -15.229 -7.793 -2.701 1.00 97.62 84 PHE A CA 1
ATOM 648 C C . PHE A 1 84 ? -15.872 -9.164 -2.777 1.00 97.62 84 PHE A C 1
ATOM 650 O O . PHE A 1 84 ? -16.059 -9.828 -1.761 1.00 97.62 84 PHE A O 1
ATOM 657 N N . LYS A 1 85 ? -16.164 -9.625 -3.990 1.00 96.69 85 LYS A N 1
ATOM 658 C CA . LYS A 1 85 ? -16.677 -10.974 -4.197 1.00 96.69 85 LYS A CA 1
ATOM 659 C C . LYS A 1 85 ? -15.649 -12.025 -3.770 1.00 96.69 85 LYS A C 1
ATOM 661 O O . LYS A 1 85 ? -14.445 -11.884 -4.001 1.00 96.69 85 LYS A O 1
ATOM 666 N N . ARG A 1 86 ? -16.134 -13.106 -3.167 1.00 95.69 86 ARG A N 1
ATOM 667 C CA . ARG A 1 86 ? -15.340 -14.276 -2.801 1.00 95.69 86 ARG A CA 1
ATOM 668 C C . ARG A 1 86 ? -14.621 -14.852 -4.032 1.00 95.69 86 ARG A C 1
ATOM 670 O O . ARG A 1 86 ? -15.277 -15.113 -5.040 1.00 95.69 86 ARG A O 1
ATOM 677 N N . PRO A 1 87 ? -13.301 -15.109 -3.956 1.00 94.44 87 PRO A N 1
ATOM 678 C CA . PRO A 1 87 ? -12.568 -15.765 -5.031 1.00 94.44 87 PRO A CA 1
ATOM 679 C C . PRO A 1 87 ? -12.876 -17.268 -5.079 1.00 94.44 87 PRO A C 1
ATOM 681 O O . PRO A 1 87 ? -13.136 -17.890 -4.046 1.00 94.44 87 PRO A O 1
ATOM 684 N N . ASP A 1 88 ? -12.746 -17.869 -6.265 1.00 91.62 88 ASP A N 1
ATOM 685 C CA . ASP A 1 88 ? -13.008 -19.301 -6.483 1.00 91.62 88 ASP A CA 1
ATOM 686 C C . ASP A 1 88 ? -12.131 -20.204 -5.600 1.00 91.62 88 ASP A C 1
ATOM 688 O O . ASP A 1 88 ? -12.600 -21.180 -5.014 1.00 91.62 88 ASP A O 1
ATOM 692 N N . ASN A 1 89 ? -10.843 -19.867 -5.472 1.00 93.75 89 ASN A N 1
ATOM 693 C CA . ASN A 1 89 ? -9.886 -20.614 -4.658 1.00 93.75 89 ASN A CA 1
ATOM 694 C C . ASN A 1 89 ? -9.361 -19.754 -3.503 1.00 93.75 89 ASN A C 1
ATOM 696 O O . ASN A 1 89 ? -8.329 -19.088 -3.620 1.00 93.75 89 ASN A O 1
ATOM 700 N N . ILE A 1 90 ? -10.069 -19.800 -2.370 1.00 93.81 90 ILE A N 1
ATOM 701 C CA . ILE A 1 90 ? -9.708 -19.047 -1.160 1.00 93.81 90 ILE A CA 1
ATOM 702 C C . ILE A 1 90 ? -8.307 -19.406 -0.673 1.00 93.81 90 ILE A C 1
ATOM 704 O O . ILE A 1 90 ? -7.551 -18.505 -0.348 1.00 93.81 90 ILE A O 1
ATOM 708 N N . SER A 1 91 ? -7.937 -20.687 -0.622 1.00 92.69 91 SER A N 1
ATOM 709 C CA . SER A 1 91 ? -6.641 -21.102 -0.064 1.00 92.69 91 SER A CA 1
ATOM 710 C C . SER A 1 91 ? -5.451 -20.564 -0.858 1.00 92.69 91 SER A C 1
ATOM 712 O O . SER A 1 91 ? -4.395 -20.319 -0.285 1.00 92.69 91 SER A O 1
ATOM 714 N N . LEU A 1 92 ? -5.615 -20.367 -2.169 1.00 92.56 92 LEU A N 1
ATOM 715 C CA . LEU A 1 92 ? -4.594 -19.751 -3.014 1.00 92.56 92 LEU A CA 1
ATOM 716 C C . LEU A 1 92 ? -4.589 -18.219 -2.892 1.00 92.56 92 LEU A C 1
ATOM 718 O O . LEU A 1 92 ? -3.528 -17.600 -2.877 1.00 92.56 92 LEU A O 1
ATOM 722 N N . ALA A 1 93 ? -5.774 -17.613 -2.822 1.00 93.44 93 ALA A N 1
ATOM 723 C CA . ALA A 1 93 ? -5.955 -16.168 -2.727 1.00 93.44 93 ALA A CA 1
ATOM 724 C C . ALA A 1 93 ? -5.555 -15.590 -1.357 1.00 93.44 93 ALA A C 1
ATOM 726 O O . ALA A 1 93 ? -4.918 -14.541 -1.275 1.00 93.44 93 ALA A O 1
ATOM 727 N N . LEU A 1 94 ? -5.956 -16.276 -0.289 1.00 96.31 94 LEU A N 1
ATOM 728 C CA . LEU A 1 94 ? -5.890 -15.864 1.109 1.00 96.31 94 LEU A CA 1
ATOM 729 C C . LEU A 1 94 ? -5.404 -17.071 1.939 1.00 96.31 94 LEU A C 1
ATOM 731 O O . LEU A 1 94 ? -6.213 -17.826 2.491 1.00 96.31 94 LEU A O 1
ATOM 735 N N . PRO A 1 95 ? -4.080 -17.311 1.969 1.00 95.31 95 PRO A N 1
ATOM 736 C CA . PRO A 1 95 ? -3.498 -18.568 2.441 1.00 95.31 95 PRO A CA 1
ATOM 737 C C . PRO A 1 95 ? -3.602 -18.779 3.952 1.00 95.31 95 PRO A C 1
ATOM 739 O O . PRO A 1 95 ? -3.554 -19.917 4.417 1.00 95.31 95 PRO A O 1
ATOM 742 N N . ALA A 1 96 ? -3.743 -17.705 4.726 1.00 96.38 96 ALA A N 1
ATOM 743 C CA . ALA A 1 96 ? -3.887 -17.778 6.171 1.00 96.38 96 ALA A CA 1
ATOM 744 C C . ALA A 1 96 ? -5.310 -17.407 6.585 1.00 96.38 96 ALA A C 1
ATOM 746 O O . ALA A 1 96 ? -6.004 -16.645 5.917 1.00 96.38 96 ALA A O 1
ATOM 747 N N . GLY A 1 97 ? -5.769 -17.957 7.702 1.00 95.94 97 GLY A N 1
ATOM 748 C CA . GLY A 1 97 ? -7.073 -17.616 8.241 1.00 95.94 97 GLY A CA 1
ATOM 749 C C . GLY A 1 97 ? -7.374 -18.338 9.538 1.00 95.94 97 GLY A C 1
ATOM 750 O O . GLY A 1 97 ? -6.680 -19.284 9.912 1.00 95.94 97 GLY A O 1
ATOM 751 N N . ASN A 1 98 ? -8.418 -17.879 10.208 1.00 95.94 98 ASN A N 1
ATOM 752 C CA . ASN A 1 98 ? -8.941 -18.462 11.429 1.00 95.94 98 ASN A CA 1
ATOM 753 C C . ASN A 1 98 ? -10.454 -18.214 11.516 1.00 95.94 98 ASN A C 1
ATOM 755 O O . ASN A 1 98 ? -10.981 -17.317 10.858 1.00 95.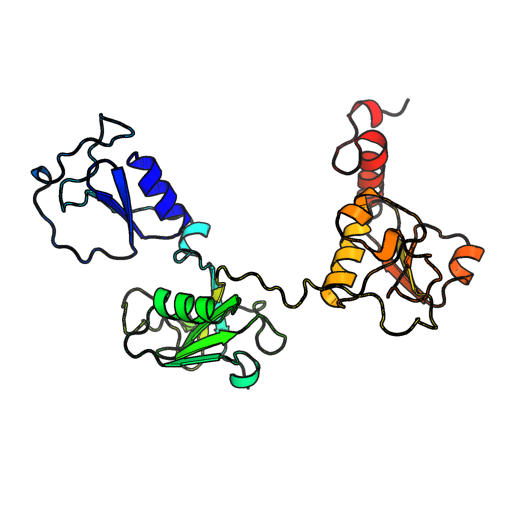94 98 ASN A O 1
ATOM 759 N N . VAL A 1 99 ? -11.154 -18.997 12.329 1.00 96.00 99 VAL A N 1
ATOM 760 C CA . VAL A 1 99 ? -12.566 -18.765 12.653 1.00 96.00 99 VAL A CA 1
ATOM 761 C C . VAL A 1 99 ? -12.637 -18.155 14.046 1.00 96.00 99 VAL A C 1
ATOM 763 O O . VAL A 1 99 ? -12.122 -18.732 15.002 1.00 96.00 99 VAL A O 1
ATOM 766 N N . LEU A 1 100 ? -13.267 -16.987 14.166 1.00 94.00 100 LEU A N 1
ATOM 767 C CA . LEU A 1 100 ? -13.399 -16.260 15.427 1.00 94.00 100 LEU A CA 1
ATOM 768 C C . LEU A 1 100 ? -14.881 -16.194 15.807 1.00 94.00 100 LEU A C 1
ATOM 770 O O . LEU A 1 100 ? -15.662 -15.509 15.155 1.00 94.00 100 LEU A O 1
ATOM 774 N N . LEU A 1 101 ? -15.269 -16.897 16.877 1.00 90.31 101 LEU A N 1
ATOM 775 C CA . LEU A 1 101 ? -16.665 -16.957 17.345 1.00 90.31 101 LEU A CA 1
ATOM 776 C C . LEU A 1 101 ? -17.230 -15.578 17.714 1.00 90.31 101 LEU A C 1
ATOM 778 O O . LEU A 1 101 ? -18.408 -15.317 17.514 1.00 90.31 101 LEU A O 1
ATOM 782 N N . ASN A 1 102 ? -16.375 -14.699 18.235 1.00 91.81 102 ASN A N 1
ATOM 783 C CA . ASN A 1 102 ? -16.713 -13.332 18.609 1.00 91.81 102 ASN A CA 1
ATOM 784 C C . ASN A 1 102 ? -16.046 -12.351 17.630 1.00 91.81 102 ASN A C 1
ATOM 786 O O . ASN A 1 102 ? -15.209 -11.549 18.047 1.00 91.81 102 ASN A O 1
ATOM 790 N N . MET A 1 103 ? -16.302 -12.522 16.328 1.00 93.69 103 MET A N 1
ATOM 791 C CA . MET A 1 103 ? -15.632 -11.774 15.258 1.00 93.69 103 MET A CA 1
ATOM 792 C C . MET A 1 103 ? -15.873 -10.267 15.372 1.00 93.69 103 MET A C 1
ATOM 794 O O . MET A 1 103 ? -17.001 -9.844 15.606 1.00 93.69 103 MET A O 1
ATOM 798 N N . SER A 1 104 ? -14.829 -9.485 15.135 1.00 93.44 104 SER A N 1
ATOM 799 C CA . SER A 1 104 ? -14.853 -8.026 15.015 1.00 93.44 104 SER A CA 1
ATOM 800 C C . SER A 1 104 ? -13.702 -7.579 14.107 1.00 93.44 104 SER A C 1
ATOM 802 O O . SER A 1 104 ? -12.786 -8.366 13.823 1.00 93.44 104 SER A O 1
ATOM 804 N N . ILE A 1 105 ? -13.762 -6.344 13.608 1.00 93.12 105 ILE A N 1
ATOM 805 C CA . ILE A 1 105 ? -12.776 -5.813 12.658 1.00 93.12 105 ILE A CA 1
ATOM 806 C C . ILE A 1 105 ? -11.375 -5.797 13.280 1.00 93.12 105 ILE A C 1
ATOM 808 O O . ILE A 1 105 ? -10.439 -6.299 12.653 1.00 93.12 105 ILE A O 1
ATOM 812 N N . ASP A 1 106 ? -11.235 -5.295 14.513 1.00 91.88 106 ASP A N 1
ATOM 813 C CA . ASP A 1 106 ? -9.973 -5.266 15.273 1.00 91.88 106 ASP A CA 1
ATOM 814 C C . ASP A 1 106 ? -9.329 -6.651 15.354 1.00 91.88 106 ASP A C 1
ATOM 816 O O . ASP A 1 106 ? -8.182 -6.821 14.956 1.00 91.88 106 ASP A O 1
ATOM 820 N N . LYS A 1 107 ? -10.084 -7.675 15.764 1.00 94.38 107 LYS A N 1
ATOM 821 C CA . LYS A 1 107 ? -9.536 -9.022 15.969 1.00 94.38 107 LYS A CA 1
ATOM 822 C C . LYS A 1 107 ? -9.011 -9.634 14.683 1.00 94.38 107 LYS A C 1
ATOM 824 O O . LYS A 1 107 ? -7.982 -10.307 14.706 1.00 94.38 107 LYS A O 1
ATOM 829 N N . CYS A 1 108 ? -9.711 -9.433 13.565 1.00 96.69 108 CYS A N 1
ATOM 830 C CA . CYS A 1 108 ? -9.232 -9.944 12.287 1.00 96.69 108 CYS A CA 1
ATOM 831 C C . CYS A 1 108 ? -8.013 -9.159 11.784 1.00 96.69 108 CYS A C 1
ATOM 833 O O . CYS A 1 108 ? -7.039 -9.760 11.326 1.00 96.69 108 CYS A O 1
ATOM 835 N N . VAL A 1 109 ? -8.035 -7.829 11.908 1.00 96.25 109 VAL A N 1
ATOM 836 C CA . VAL A 1 109 ? -6.908 -6.958 11.545 1.00 96.25 109 VAL A CA 1
ATOM 837 C C . VAL A 1 109 ? -5.663 -7.293 12.364 1.00 96.25 109 VAL A C 1
ATOM 839 O O . VAL A 1 109 ? -4.589 -7.456 11.782 1.00 96.25 109 VAL A O 1
ATOM 842 N N . ASP A 1 110 ? -5.795 -7.445 13.678 1.00 95.06 110 ASP A N 1
ATOM 843 C CA . ASP A 1 110 ? -4.697 -7.771 14.587 1.00 95.06 110 ASP A CA 1
ATOM 844 C C . ASP A 1 110 ? -4.135 -9.158 14.286 1.00 95.06 110 ASP A C 1
ATOM 846 O O . ASP A 1 110 ? -2.924 -9.305 14.121 1.00 95.06 110 ASP A O 1
ATOM 850 N N . PHE A 1 111 ? -5.006 -10.156 14.091 1.00 96.44 111 PHE A N 1
ATOM 851 C CA . PHE A 1 111 ? -4.592 -11.501 13.692 1.00 96.44 111 PHE A CA 1
ATOM 852 C C . PHE A 1 111 ? -3.792 -11.491 12.381 1.00 96.44 111 PHE A C 1
ATOM 854 O O . PHE A 1 111 ? -2.720 -12.091 12.300 1.00 96.44 111 PHE A O 1
ATOM 861 N N . CYS A 1 112 ? -4.274 -10.801 11.345 1.00 97.56 112 CYS A N 1
ATOM 862 C CA . CYS A 1 112 ? -3.566 -10.743 10.066 1.00 97.56 112 CYS A CA 1
ATOM 863 C C . CYS A 1 112 ? -2.278 -9.918 10.138 1.00 97.56 112 CYS A C 1
ATOM 865 O O . CYS A 1 112 ? -1.302 -10.256 9.466 1.00 97.56 112 CYS A O 1
ATOM 867 N N . THR A 1 113 ? -2.249 -8.881 10.977 1.00 96.19 113 THR A N 1
ATOM 868 C CA . THR A 1 113 ? -1.043 -8.093 11.248 1.00 96.19 113 THR A CA 1
ATOM 869 C C . THR A 1 113 ? 0.022 -8.943 11.936 1.00 96.19 113 THR A C 1
ATOM 871 O O . THR A 1 113 ? 1.171 -8.930 11.503 1.00 96.19 113 THR A O 1
ATOM 874 N N . GLU A 1 114 ? -0.341 -9.715 12.965 1.00 95.88 114 GLU A N 1
ATOM 875 C CA . GLU A 1 114 ? 0.572 -10.625 13.674 1.00 95.88 114 GLU A CA 1
ATOM 876 C C . GLU A 1 114 ? 1.152 -11.695 12.733 1.00 95.88 114 GLU A C 1
ATOM 878 O O . GLU A 1 114 ? 2.279 -12.154 12.901 1.00 95.88 114 GLU A O 1
ATOM 883 N N . LYS A 1 115 ? 0.392 -12.06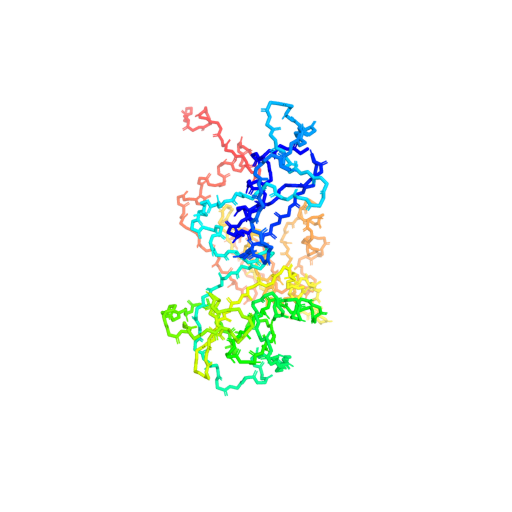9 11.699 1.00 95.62 115 LYS A N 1
ATOM 884 C CA . LYS A 1 115 ? 0.825 -12.982 10.634 1.00 95.62 115 LYS A CA 1
ATOM 885 C C . LYS A 1 115 ? 1.563 -12.298 9.478 1.00 95.62 115 LYS A C 1
ATOM 887 O O . LYS A 1 115 ? 1.826 -12.962 8.480 1.00 95.62 115 LYS A O 1
ATOM 892 N N . GLU A 1 116 ? 1.890 -11.012 9.604 1.00 95.12 116 GLU A N 1
ATOM 893 C CA . GLU A 1 116 ? 2.615 -10.215 8.606 1.00 95.12 116 GLU A CA 1
ATOM 894 C C . GLU A 1 116 ? 1.934 -10.170 7.222 1.00 95.12 116 GLU A C 1
ATOM 896 O O . GLU A 1 116 ? 2.587 -10.051 6.182 1.00 95.12 116 GLU A O 1
ATOM 901 N N . TYR A 1 117 ? 0.601 -10.227 7.191 1.00 96.44 117 TYR A N 1
ATOM 902 C CA . TYR A 1 117 ? -0.182 -10.080 5.965 1.00 96.44 117 TYR A CA 1
ATOM 903 C C . TYR A 1 117 ? -0.718 -8.658 5.808 1.00 96.44 117 TYR A C 1
ATOM 905 O O . TYR A 1 117 ? -1.135 -8.013 6.772 1.00 96.44 117 TYR A O 1
ATOM 913 N N . THR A 1 118 ? -0.745 -8.171 4.565 1.00 96.00 118 THR A N 1
ATOM 914 C CA . THR A 1 118 ? -1.201 -6.807 4.255 1.00 96.00 118 THR A CA 1
ATOM 915 C C . THR A 1 118 ? -2.710 -6.683 4.118 1.00 96.00 118 THR A C 1
ATOM 917 O O . THR A 1 118 ? -3.231 -5.572 4.194 1.00 96.00 118 THR A O 1
ATOM 920 N N . LEU A 1 119 ? -3.426 -7.794 3.931 1.00 97.31 119 LEU A N 1
ATOM 921 C CA . LEU A 1 119 ? -4.885 -7.827 3.891 1.00 97.31 119 LEU A CA 1
ATOM 922 C C . LEU A 1 119 ? -5.451 -8.617 5.064 1.00 97.31 119 LEU A C 1
ATOM 924 O O . LEU A 1 119 ? -5.016 -9.739 5.323 1.00 97.31 119 LEU A O 1
ATOM 928 N N . ALA A 1 120 ? -6.473 -8.037 5.688 1.00 98.00 120 ALA A N 1
ATOM 929 C CA . ALA A 1 120 ? -7.412 -8.701 6.575 1.00 98.00 120 ALA A CA 1
ATOM 930 C C . ALA A 1 120 ? -8.780 -8.733 5.888 1.00 98.00 120 ALA A C 1
ATOM 932 O O . ALA A 1 120 ? -9.286 -7.708 5.433 1.00 98.00 120 ALA A O 1
ATOM 933 N N . VAL A 1 121 ? -9.349 -9.924 5.755 1.00 97.81 121 VAL A N 1
ATOM 934 C CA . VAL A 1 121 ? -10.530 -10.190 4.936 1.00 97.81 121 VAL A CA 1
ATOM 935 C C . VAL A 1 121 ? -11.558 -10.919 5.788 1.00 97.81 121 VAL A C 1
ATOM 937 O O . VAL A 1 121 ? -11.306 -12.033 6.247 1.00 97.81 121 VAL A O 1
ATOM 940 N N . LEU A 1 122 ? -12.702 -10.281 6.016 1.00 97.69 122 LEU A N 1
ATOM 941 C CA . LEU A 1 122 ? -13.769 -10.784 6.874 1.00 97.69 122 LEU A CA 1
ATOM 942 C C . LEU A 1 122 ? -14.897 -11.382 6.030 1.00 97.69 122 LEU A C 1
ATOM 944 O O . LEU A 1 122 ? -15.289 -10.807 5.011 1.00 97.69 122 LEU A O 1
ATOM 948 N N . ALA A 1 123 ? -15.390 -12.540 6.467 1.00 96.19 123 ALA A N 1
ATOM 949 C CA . ALA A 1 123 ? -16.515 -13.262 5.883 1.00 96.19 123 ALA A CA 1
ATOM 950 C C . ALA A 1 123 ? -17.325 -13.944 7.001 1.00 96.19 123 ALA A C 1
ATOM 952 O O . ALA A 1 123 ? -17.060 -15.095 7.368 1.00 96.19 123 ALA A O 1
ATOM 953 N N . GLY A 1 124 ? -18.261 -13.214 7.608 1.00 94.94 124 GLY A N 1
ATOM 954 C CA . GLY A 1 124 ? -18.989 -13.645 8.801 1.00 94.94 124 GLY A CA 1
ATOM 955 C C . GLY A 1 124 ? -18.028 -13.917 9.964 1.00 94.94 124 GLY A C 1
ATOM 956 O O . GLY A 1 124 ? -17.300 -13.032 10.404 1.00 94.94 124 GLY A O 1
ATOM 957 N N . ALA A 1 125 ? -17.976 -15.164 10.444 1.00 95.31 125 ALA A N 1
ATOM 958 C CA . ALA A 1 125 ? -17.049 -15.593 11.500 1.00 95.31 125 ALA A CA 1
ATOM 959 C C . ALA A 1 125 ? -15.651 -16.002 10.991 1.00 95.31 125 ALA A C 1
ATOM 961 O O . ALA A 1 125 ? -14.777 -16.345 11.792 1.00 95.31 125 ALA A O 1
ATOM 962 N N . ALA A 1 126 ? -15.414 -16.008 9.677 1.00 96.56 126 ALA A N 1
ATOM 963 C CA . ALA A 1 126 ? -14.113 -16.338 9.110 1.00 96.56 126 ALA A CA 1
ATOM 964 C C . ALA A 1 126 ? -13.269 -15.074 8.912 1.00 96.56 126 ALA A C 1
ATOM 966 O O . ALA A 1 126 ? -13.670 -14.144 8.217 1.00 96.56 126 ALA A O 1
ATOM 967 N N . CYS A 1 127 ? -12.067 -15.074 9.485 1.00 97.69 127 CYS A N 1
ATOM 968 C CA . CYS A 1 127 ? -11.023 -14.103 9.186 1.00 97.69 127 CYS A CA 1
ATOM 969 C C . CYS A 1 127 ? -9.996 -14.758 8.264 1.00 97.69 127 CYS A C 1
ATOM 971 O O . CYS A 1 127 ? -9.492 -15.849 8.542 1.00 97.69 127 CYS A O 1
ATOM 973 N N . ARG A 1 128 ? -9.686 -14.108 7.150 1.00 97.75 128 ARG A N 1
ATOM 974 C CA . ARG A 1 128 ? -8.726 -14.564 6.147 1.00 97.75 128 ARG A CA 1
ATOM 975 C C . ARG A 1 128 ? -7.663 -13.493 5.953 1.00 97.75 128 ARG A C 1
ATOM 977 O O . ARG A 1 128 ? -7.959 -12.305 5.974 1.00 97.75 128 ARG A O 1
ATOM 984 N N . CYS A 1 129 ? -6.432 -13.921 5.734 1.00 97.94 129 CYS A N 1
ATOM 985 C CA . CYS A 1 129 ? -5.287 -13.048 5.565 1.00 97.94 129 CYS A CA 1
ATOM 986 C C . CYS A 1 129 ? -4.548 -13.405 4.285 1.00 97.94 129 CYS A C 1
ATOM 988 O O . CYS A 1 129 ? -4.458 -14.571 3.888 1.00 97.94 129 CYS A O 1
ATOM 990 N N . GLY A 1 130 ? -3.990 -12.391 3.647 1.00 95.94 130 GLY A N 1
ATOM 991 C CA . GLY A 1 130 ? -3.236 -12.578 2.427 1.00 95.94 130 GLY A CA 1
ATOM 992 C C . GLY A 1 130 ? -2.620 -11.281 1.955 1.00 95.94 130 GLY A C 1
ATOM 993 O O . GLY A 1 130 ? -2.437 -10.326 2.710 1.00 95.94 130 GLY A O 1
ATOM 994 N N . PHE A 1 131 ? -2.321 -11.257 0.670 1.00 94.31 131 PHE A N 1
ATOM 995 C CA . PHE A 1 131 ? -1.849 -10.067 -0.004 1.00 94.31 131 PHE A CA 1
ATOM 996 C C . PHE A 1 131 ? -2.700 -9.823 -1.248 1.00 94.31 131 PHE A C 1
ATOM 998 O O . PHE A 1 131 ? -3.320 -10.766 -1.749 1.00 94.31 131 PHE A O 1
ATOM 1005 N N . PRO A 1 132 ? -2.680 -8.610 -1.821 1.00 91.88 132 PRO A N 1
ATOM 1006 C CA . PRO A 1 132 ? -3.213 -8.404 -3.156 1.00 91.88 132 PRO A CA 1
ATOM 1007 C C . PRO A 1 132 ? -2.444 -9.297 -4.137 1.00 91.88 132 PRO A C 1
ATOM 1009 O O . PRO A 1 132 ? -1.213 -9.239 -4.228 1.00 91.88 132 PRO A O 1
ATOM 1012 N N . THR A 1 133 ? -3.162 -10.160 -4.850 1.00 90.44 133 THR A N 1
ATOM 1013 C CA . THR A 1 133 ? -2.595 -11.054 -5.868 1.00 90.44 133 THR A CA 1
ATOM 1014 C C . THR A 1 133 ? -3.499 -11.080 -7.093 1.00 90.44 133 THR A C 1
ATOM 1016 O O . THR A 1 133 ? -4.584 -10.510 -7.096 1.00 90.44 133 THR A O 1
ATOM 1019 N N . ARG A 1 134 ? -3.091 -11.789 -8.149 1.00 89.56 134 ARG A N 1
ATOM 1020 C CA . ARG A 1 134 ? -3.964 -12.020 -9.312 1.00 89.56 134 ARG A CA 1
ATOM 1021 C C . ARG A 1 134 ? -5.182 -12.891 -8.988 1.00 89.56 134 ARG A C 1
ATOM 1023 O O . ARG A 1 134 ? -6.144 -12.860 -9.740 1.00 89.56 134 ARG A O 1
ATOM 1030 N N . HIS A 1 135 ? -5.136 -13.654 -7.896 1.00 91.06 135 HIS A N 1
ATOM 1031 C CA . HIS A 1 135 ? -6.252 -14.484 -7.436 1.00 91.06 135 HIS A CA 1
ATOM 1032 C C . HIS A 1 135 ? -7.225 -13.714 -6.536 1.00 91.06 135 HIS A C 1
ATOM 1034 O O . HIS A 1 135 ? -8.339 -14.175 -6.316 1.00 91.06 135 HIS A O 1
ATOM 1040 N N . PHE A 1 136 ? -6.811 -12.551 -6.024 1.00 93.88 136 PHE A N 1
ATOM 1041 C CA . PHE A 1 136 ? -7.648 -11.649 -5.242 1.00 93.88 136 PHE A CA 1
ATOM 1042 C C . PHE A 1 136 ? -7.154 -10.213 -5.421 1.00 93.88 136 PHE A C 1
ATOM 1044 O O . PHE A 1 136 ? -6.227 -9.758 -4.740 1.00 93.88 136 PHE A O 1
ATOM 1051 N N . THR A 1 137 ? -7.725 -9.533 -6.416 1.00 91.94 137 THR A N 1
ATOM 1052 C CA . THR A 1 137 ? -7.380 -8.147 -6.753 1.00 91.94 137 THR A CA 1
ATOM 1053 C C . THR A 1 137 ? -8.299 -7.178 -6.016 1.00 91.94 137 THR A C 1
ATOM 1055 O O . THR A 1 137 ? -9.434 -7.521 -5.705 1.00 91.94 137 THR A O 1
ATOM 1058 N N . LEU A 1 138 ? -7.827 -5.953 -5.778 1.00 93.69 138 LEU A N 1
ATOM 1059 C CA . LEU A 1 138 ? -8.617 -4.893 -5.138 1.00 93.69 138 LEU A CA 1
ATOM 1060 C C . LEU A 1 138 ? -9.128 -3.844 -6.143 1.00 93.69 138 LEU A C 1
ATOM 1062 O O . LEU A 1 138 ? -9.359 -2.696 -5.772 1.00 93.69 138 LEU A O 1
ATOM 1066 N N . HIS A 1 139 ? -9.213 -4.197 -7.429 1.00 91.88 139 HIS A N 1
ATOM 1067 C CA . HIS A 1 139 ? -9.535 -3.244 -8.499 1.00 91.88 139 HIS A CA 1
ATOM 1068 C C . HIS A 1 139 ? -11.035 -3.038 -8.706 1.00 91.88 139 HIS A C 1
ATOM 1070 O O . HIS A 1 139 ? -11.442 -1.941 -9.082 1.00 91.88 139 HIS A O 1
ATOM 1076 N N . GLU A 1 140 ? -11.834 -4.071 -8.452 1.00 91.81 140 GLU A N 1
ATOM 1077 C CA . GLU A 1 140 ? -13.268 -4.103 -8.739 1.00 91.81 140 GLU A CA 1
ATOM 1078 C C . GLU A 1 140 ? -14.029 -4.338 -7.427 1.00 91.81 140 GLU A C 1
ATOM 1080 O O . GLU A 1 140 ? -14.323 -5.484 -7.085 1.00 91.81 140 GLU A O 1
ATOM 1085 N N . PRO A 1 141 ? -14.254 -3.280 -6.625 1.00 95.19 141 PRO A N 1
ATOM 1086 C CA . PRO A 1 141 ? -15.085 -3.387 -5.438 1.00 95.19 141 PRO A CA 1
ATOM 1087 C C . PRO A 1 141 ? -16.563 -3.524 -5.823 1.00 95.19 141 PRO A C 1
ATOM 1089 O O . PRO A 1 141 ? -17.033 -2.902 -6.776 1.00 95.19 141 PRO A O 1
ATOM 1092 N N . GLU A 1 142 ? -17.281 -4.306 -5.031 1.00 96.56 142 GLU A N 1
ATOM 1093 C CA . GLU A 1 142 ? -18.733 -4.482 -5.070 1.00 96.56 142 GLU A CA 1
ATOM 1094 C C . GLU A 1 142 ? -19.434 -3.423 -4.196 1.00 96.56 142 GLU A C 1
ATOM 1096 O O . GLU A 1 142 ? -18.782 -2.650 -3.481 1.00 96.56 142 GLU A O 1
ATOM 1101 N N . ASP A 1 143 ? -20.768 -3.380 -4.226 1.00 95.75 143 ASP A N 1
ATOM 1102 C CA . ASP A 1 143 ? -21.538 -2.465 -3.379 1.00 95.75 143 ASP A CA 1
ATOM 1103 C C . ASP A 1 143 ? -21.359 -2.829 -1.891 1.00 95.75 143 ASP A C 1
ATOM 1105 O O . ASP A 1 143 ? -21.527 -3.982 -1.491 1.00 95.75 143 ASP A O 1
ATOM 1109 N N . GLU A 1 144 ? -21.042 -1.839 -1.049 1.00 93.75 144 GLU A N 1
ATOM 1110 C CA . GLU A 1 144 ? -20.817 -2.016 0.394 1.00 93.75 144 GLU A CA 1
ATOM 1111 C C . GLU A 1 144 ? -22.019 -2.660 1.118 1.00 93.75 144 GLU A C 1
ATOM 1113 O O . GLU A 1 144 ? -21.835 -3.339 2.131 1.00 93.75 144 GLU A O 1
ATOM 1118 N N . HIS A 1 145 ? -23.241 -2.530 0.586 1.00 94.12 145 HIS A N 1
ATOM 1119 C CA . HIS A 1 145 ? -24.428 -3.184 1.143 1.00 94.12 145 HIS A CA 1
ATOM 1120 C C . HIS A 1 145 ? -24.403 -4.713 0.985 1.00 94.12 145 HIS A C 1
ATOM 1122 O O . HIS A 1 145 ? -25.004 -5.413 1.800 1.00 94.12 145 HIS A O 1
ATOM 1128 N N . GLN A 1 146 ? -23.695 -5.257 -0.014 1.00 96.56 146 GLN A N 1
ATOM 1129 C CA . GLN A 1 146 ? -23.635 -6.706 -0.260 1.00 96.56 146 GLN A CA 1
ATOM 1130 C C . GLN A 1 146 ? -22.860 -7.464 0.823 1.00 96.56 146 GLN A C 1
ATOM 1132 O O . GLN A 1 146 ? -23.061 -8.664 0.989 1.00 96.56 146 GLN A O 1
ATOM 1137 N N . CYS A 1 147 ? -22.020 -6.772 1.593 1.00 95.75 147 CYS A N 1
ATOM 1138 C CA . CYS A 1 147 ? -21.280 -7.318 2.730 1.00 95.75 147 CYS A CA 1
ATOM 1139 C C . CYS A 1 147 ? -21.695 -6.694 4.074 1.00 95.75 147 CYS A C 1
ATOM 1141 O O . CYS A 1 147 ? -20.951 -6.783 5.050 1.00 95.75 147 CYS A O 1
ATOM 1143 N N . ALA A 1 148 ? -22.890 -6.101 4.159 1.00 94.12 148 ALA A N 1
ATOM 1144 C CA . ALA A 1 148 ? -23.396 -5.440 5.367 1.00 94.12 148 ALA A CA 1
ATOM 1145 C C . ALA A 1 148 ? -23.867 -6.394 6.488 1.00 94.12 148 ALA A C 1
ATOM 1147 O O . ALA A 1 148 ? -24.533 -5.962 7.432 1.00 94.12 148 ALA A O 1
ATOM 1148 N N . GLU A 1 149 ? -23.539 -7.686 6.401 1.00 95.06 149 GLU A N 1
ATOM 1149 C CA . GLU A 1 149 ? -23.800 -8.644 7.477 1.00 95.06 149 GLU A CA 1
ATOM 1150 C C . GLU A 1 149 ? -22.979 -8.277 8.719 1.00 95.06 149 GLU A C 1
ATOM 1152 O O . GLU A 1 149 ? -21.798 -7.938 8.619 1.00 95.06 149 GLU A O 1
ATOM 1157 N N . LYS A 1 150 ? -23.624 -8.301 9.890 1.00 94.88 150 LYS A N 1
ATOM 1158 C CA . LYS A 1 150 ? -23.044 -7.788 11.132 1.00 94.88 150 LYS A CA 1
ATOM 1159 C C . LYS A 1 150 ? -22.041 -8.747 11.755 1.00 94.88 150 LYS A C 1
ATOM 1161 O O . LYS A 1 150 ? -22.229 -9.960 11.752 1.00 94.88 150 LYS A O 1
ATOM 1166 N N . CYS A 1 151 ? -20.990 -8.186 12.336 1.00 94.19 151 CYS A N 1
ATOM 1167 C CA . CYS A 1 151 ? -20.012 -8.942 13.101 1.00 94.19 151 CYS A CA 1
ATOM 1168 C C . CYS A 1 151 ? -20.633 -9.517 14.383 1.00 94.19 151 CYS A C 1
ATOM 1170 O O . CYS A 1 151 ? -21.327 -8.812 15.114 1.00 94.19 151 CYS A O 1
ATOM 1172 N N . ALA A 1 152 ? -20.334 -10.783 14.694 1.00 93.12 152 ALA A N 1
ATOM 1173 C CA . ALA A 1 152 ? -20.873 -11.463 15.877 1.00 93.12 152 ALA A CA 1
ATOM 1174 C C . ALA A 1 152 ? -20.413 -10.838 17.205 1.00 93.12 152 ALA A C 1
ATOM 1176 O O . ALA A 1 152 ? -21.123 -10.933 18.202 1.00 93.12 152 ALA A O 1
ATOM 1177 N N . GLY A 1 153 ? -19.230 -10.219 17.224 1.00 88.81 153 GLY A N 1
ATOM 1178 C CA . GLY A 1 153 ? -18.704 -9.552 18.407 1.00 88.81 153 GLY A CA 1
ATOM 1179 C C . GLY A 1 153 ? -18.974 -8.072 18.502 1.00 88.81 153 GLY A C 1
ATOM 1180 O O . GLY A 1 153 ? -18.891 -7.539 19.603 1.00 88.81 153 GLY A O 1
ATOM 1181 N N . GLU A 1 154 ? -19.345 -7.423 17.400 1.00 86.19 154 GLU A N 1
ATOM 1182 C CA . GLU A 1 154 ? -19.632 -5.994 17.388 1.00 86.19 154 GLU A CA 1
ATOM 1183 C C . GLU A 1 154 ? -20.732 -5.655 16.365 1.00 86.19 154 GLU A C 1
ATOM 1185 O O . GLU A 1 154 ? -20.487 -5.492 15.176 1.00 86.19 154 GLU A O 1
ATOM 1190 N N . GLU A 1 155 ? -21.974 -5.494 16.834 1.00 82.88 155 GLU A N 1
ATOM 1191 C CA . GLU A 1 155 ? -23.183 -5.376 15.986 1.00 82.88 155 GLU A CA 1
ATOM 1192 C C . GLU A 1 155 ? -23.231 -4.172 15.019 1.00 82.88 155 GLU A C 1
ATOM 1194 O O . GLU A 1 155 ? -24.049 -4.134 14.100 1.00 82.88 155 GLU A O 1
ATOM 1199 N N . TYR A 1 156 ? -22.392 -3.155 15.218 1.00 82.81 156 TYR A N 1
ATOM 1200 C CA . TYR A 1 156 ? -22.318 -1.980 14.337 1.00 82.81 156 TYR A CA 1
ATOM 1201 C C . TYR A 1 156 ? -21.324 -2.184 13.191 1.00 82.81 156 TYR A C 1
ATOM 1203 O O . TYR A 1 156 ? -21.368 -1.444 12.209 1.00 82.81 156 TYR A O 1
ATOM 1211 N N . GLU A 1 157 ? -20.470 -3.198 13.290 1.00 89.69 157 GLU A N 1
ATOM 1212 C CA . GLU A 1 157 ? -19.448 -3.530 12.308 1.00 89.69 157 GLU A CA 1
ATOM 1213 C C . GLU A 1 157 ? -20.002 -4.503 11.273 1.00 89.69 157 GLU A C 1
ATOM 1215 O O . GLU A 1 157 ? -20.832 -5.359 11.581 1.00 89.69 157 GLU A O 1
ATOM 1220 N N . ASN A 1 158 ? -19.534 -4.369 10.035 1.00 93.50 158 ASN A N 1
ATOM 1221 C CA . ASN A 1 158 ? -19.893 -5.273 8.953 1.00 93.50 158 ASN A CA 1
ATOM 1222 C C . ASN A 1 158 ? -18.745 -6.270 8.747 1.00 93.50 158 ASN A C 1
ATOM 1224 O O . ASN A 1 158 ? -17.599 -5.863 8.557 1.00 93.50 158 ASN A O 1
ATOM 1228 N N . CYS A 1 159 ? -19.056 -7.562 8.764 1.00 95.50 159 CYS A N 1
ATOM 1229 C CA . CYS A 1 159 ? -18.096 -8.658 8.640 1.00 95.50 159 CYS A CA 1
ATOM 1230 C C . CYS A 1 159 ? -18.250 -9.454 7.343 1.00 95.50 159 CYS A C 1
ATOM 1232 O O . CYS A 1 159 ? -17.609 -10.491 7.190 1.00 95.50 159 CYS A O 1
ATOM 1234 N N . GLY A 1 160 ? -19.068 -8.989 6.396 1.00 95.62 160 GLY A N 1
ATOM 1235 C CA . GLY A 1 160 ? -19.313 -9.720 5.158 1.00 95.62 160 GLY A CA 1
ATOM 1236 C C . GLY A 1 160 ? -19.993 -11.059 5.406 1.00 95.62 160 GLY A C 1
ATOM 1237 O O . GLY A 1 160 ? -20.408 -11.370 6.517 1.00 95.62 160 GLY A O 1
ATOM 1238 N N . ASN A 1 161 ? -20.104 -11.855 4.353 1.00 95.62 161 ASN A N 1
ATOM 1239 C CA . ASN A 1 161 ? -20.845 -13.109 4.349 1.00 95.62 161 ASN A CA 1
ATOM 1240 C C . ASN A 1 161 ? -20.119 -14.168 3.508 1.00 95.62 161 ASN A C 1
ATOM 1242 O O . ASN A 1 161 ? -18.950 -14.016 3.145 1.00 95.62 161 ASN A O 1
ATOM 1246 N N . GLU A 1 162 ? -20.798 -15.276 3.213 1.00 93.94 162 GLU A N 1
ATOM 1247 C CA . GLU A 1 162 ? -20.204 -16.394 2.479 1.00 93.94 162 GLU A CA 1
ATOM 1248 C C . GLU A 1 162 ? -19.835 -16.067 1.024 1.00 93.94 162 GLU A C 1
ATOM 1250 O O . GLU A 1 162 ? -18.979 -16.760 0.466 1.00 93.94 162 GLU A O 1
ATOM 1255 N N . GLU A 1 163 ? -20.440 -15.035 0.426 1.00 96.00 163 GLU A N 1
ATOM 1256 C CA . GLU A 1 163 ? -20.250 -14.634 -0.975 1.00 96.00 163 GLU A CA 1
ATOM 1257 C C . GLU A 1 163 ? -19.450 -13.335 -1.137 1.00 96.00 163 GLU A C 1
ATOM 1259 O O . GLU A 1 163 ? -18.719 -13.192 -2.119 1.00 96.00 163 GLU A O 1
ATOM 1264 N N . TYR A 1 164 ? -19.562 -12.404 -0.190 1.00 97.31 164 TYR A N 1
ATOM 1265 C CA . TYR A 1 164 ? -18.967 -11.071 -0.250 1.00 97.31 164 TYR A CA 1
ATOM 1266 C C . TYR A 1 164 ? -18.152 -10.786 1.001 1.00 97.31 164 TYR A C 1
ATOM 1268 O O . TYR A 1 164 ? -18.636 -10.855 2.130 1.00 97.31 164 TYR A O 1
ATOM 1276 N N . PHE A 1 165 ? -16.898 -10.425 0.784 1.00 97.69 165 PHE A N 1
ATOM 1277 C CA . PHE A 1 165 ? -15.918 -10.187 1.821 1.00 97.69 165 PHE A CA 1
ATOM 1278 C C . PHE A 1 165 ? -15.744 -8.697 2.089 1.00 97.69 165 PHE A C 1
ATOM 1280 O O . PHE A 1 165 ? -15.695 -7.885 1.164 1.00 97.69 165 PHE A O 1
ATOM 1287 N N . VAL A 1 166 ? -15.569 -8.350 3.360 1.00 97.56 166 VAL A N 1
ATOM 1288 C CA . VAL A 1 166 ? -15.137 -7.014 3.786 1.00 97.56 166 VAL A CA 1
ATOM 1289 C C . VAL A 1 166 ? -13.617 -7.021 3.858 1.00 97.56 166 VAL A C 1
ATOM 1291 O O . VAL A 1 166 ? -13.034 -7.852 4.555 1.00 97.56 166 VAL A O 1
ATOM 1294 N N . VAL A 1 167 ? -12.956 -6.117 3.135 1.00 97.69 167 VAL A N 1
ATOM 1295 C CA . VAL A 1 167 ? -11.489 -6.094 3.049 1.00 9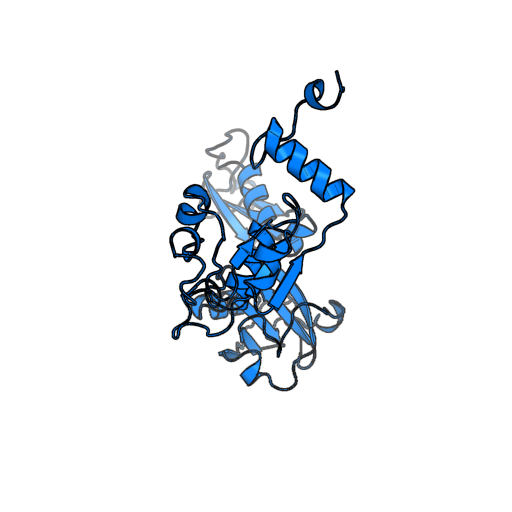7.69 167 VAL A CA 1
ATOM 1296 C C . VAL A 1 167 ? -10.921 -4.852 3.716 1.00 97.69 167 VAL A C 1
ATOM 1298 O O . VAL A 1 167 ? -11.228 -3.718 3.339 1.00 97.69 167 VAL A O 1
ATOM 1301 N N . TYR A 1 168 ? -10.003 -5.081 4.647 1.00 97.38 168 TYR A N 1
ATOM 1302 C CA . TYR A 1 168 ? -9.158 -4.070 5.258 1.00 97.38 168 TYR A CA 1
ATOM 1303 C C . TYR A 1 168 ? -7.706 -4.278 4.840 1.00 97.38 168 TYR A C 1
ATOM 1305 O O . TYR A 1 168 ? -7.190 -5.395 4.817 1.00 97.38 168 TYR A O 1
ATOM 1313 N N . GLN A 1 169 ? -7.023 -3.182 4.533 1.00 96.38 169 GLN A N 1
ATOM 1314 C CA . GLN A 1 169 ? -5.576 -3.169 4.425 1.00 96.38 169 GLN A CA 1
ATOM 1315 C C . GLN A 1 169 ? -4.972 -2.895 5.800 1.00 96.38 169 GLN A C 1
ATOM 1317 O O . GLN A 1 169 ? -5.268 -1.866 6.406 1.00 96.38 169 GLN A O 1
ATOM 1322 N N . THR A 1 170 ? -4.122 -3.802 6.269 1.00 96.25 170 THR A N 1
ATOM 1323 C CA . THR A 1 170 ? -3.378 -3.651 7.522 1.00 96.25 170 THR A CA 1
ATOM 1324 C C . THR A 1 170 ? -2.232 -2.643 7.359 1.00 96.25 170 THR A C 1
ATOM 1326 O O . THR A 1 170 ? -1.905 -2.184 6.261 1.00 96.25 170 THR A O 1
ATOM 1329 N N . GLN A 1 171 ? -1.587 -2.309 8.471 1.00 93.06 171 GLN A N 1
ATOM 1330 C CA . GLN A 1 171 ? -0.390 -1.471 8.543 1.00 93.06 171 GLN A CA 1
ATOM 1331 C C . GLN A 1 171 ? 0.889 -2.180 8.082 1.00 93.06 171 GLN A C 1
ATOM 1333 O O . GLN A 1 171 ? 1.942 -1.543 7.994 1.00 93.06 171 GLN A O 1
ATOM 1338 N N . VAL A 1 172 ? 0.824 -3.489 7.821 1.00 94.50 172 VAL A N 1
ATOM 1339 C CA . VAL A 1 172 ? 1.979 -4.263 7.370 1.00 94.50 172 VAL A CA 1
ATOM 1340 C C . VAL A 1 172 ? 2.422 -3.749 5.999 1.00 94.50 172 VAL A C 1
ATOM 1342 O O . VAL A 1 172 ? 1.612 -3.554 5.090 1.00 94.50 172 VAL A O 1
ATOM 1345 N N . GLN A 1 173 ? 3.726 -3.522 5.839 1.00 89.19 173 GLN A N 1
ATOM 1346 C CA . GLN A 1 173 ? 4.305 -3.159 4.547 1.00 89.19 173 GLN A CA 1
ATOM 1347 C C . GLN A 1 173 ? 4.517 -4.413 3.694 1.00 89.19 173 GLN A C 1
ATOM 1349 O O . GLN A 1 173 ? 5.065 -5.408 4.166 1.00 89.19 173 GLN A O 1
ATOM 1354 N N . ASP A 1 174 ? 4.102 -4.366 2.425 1.00 86.69 174 ASP A N 1
ATOM 1355 C CA . ASP A 1 174 ? 4.345 -5.467 1.490 1.00 86.69 174 ASP A CA 1
ATOM 1356 C C . ASP A 1 174 ? 5.807 -5.458 1.030 1.00 86.69 174 ASP A C 1
ATOM 1358 O O . ASP A 1 174 ? 6.184 -4.746 0.097 1.00 86.69 174 ASP A O 1
ATOM 1362 N N . ASN A 1 175 ? 6.636 -6.264 1.686 1.00 82.38 175 ASN A N 1
ATOM 1363 C CA . ASN A 1 175 ? 8.059 -6.341 1.373 1.00 82.38 175 ASN A CA 1
ATOM 1364 C C . ASN A 1 175 ? 8.392 -7.339 0.252 1.00 82.38 175 ASN A C 1
ATOM 1366 O O . ASN A 1 175 ? 9.544 -7.412 -0.173 1.00 82.38 175 ASN A O 1
ATOM 1370 N N . ARG A 1 176 ? 7.411 -8.082 -0.281 1.00 79.44 176 ARG A N 1
ATOM 1371 C CA . ARG A 1 176 ? 7.657 -9.183 -1.237 1.00 79.44 176 ARG A CA 1
ATOM 1372 C C . ARG A 1 176 ? 8.252 -8.722 -2.570 1.00 79.44 176 ARG A C 1
ATOM 1374 O O . ARG A 1 176 ? 8.897 -9.513 -3.249 1.00 79.44 176 ARG A O 1
ATOM 1381 N N . CYS A 1 177 ? 8.045 -7.457 -2.935 1.00 72.06 177 CYS A N 1
ATOM 1382 C CA . CYS A 1 177 ? 8.559 -6.856 -4.171 1.00 72.06 177 CYS A CA 1
ATOM 1383 C C . CYS A 1 177 ? 9.645 -5.794 -3.917 1.00 72.06 177 CYS A C 1
ATOM 1385 O O . CYS A 1 177 ? 9.950 -4.999 -4.807 1.00 72.06 177 CYS A O 1
ATOM 1387 N N . MET A 1 178 ? 10.192 -5.723 -2.699 1.00 77.38 178 MET A N 1
ATOM 1388 C CA . MET A 1 178 ? 11.178 -4.696 -2.333 1.00 77.38 178 MET A CA 1
ATOM 1389 C C . MET A 1 178 ? 12.607 -5.098 -2.705 1.00 77.38 178 MET A C 1
ATOM 1391 O O . MET A 1 178 ? 13.429 -4.234 -3.051 1.00 77.38 178 MET A O 1
ATOM 1395 N N . ASP A 1 179 ? 12.889 -6.400 -2.678 1.00 85.56 179 ASP A N 1
ATOM 1396 C CA . ASP A 1 179 ? 14.192 -6.936 -3.035 1.00 85.56 179 ASP A CA 1
ATOM 1397 C C . ASP A 1 179 ? 14.422 -6.888 -4.543 1.00 85.56 179 ASP A C 1
ATOM 1399 O O . ASP A 1 179 ? 13.580 -7.268 -5.359 1.00 85.56 179 ASP A O 1
ATOM 1403 N N . ARG A 1 180 ? 15.606 -6.399 -4.914 1.00 90.69 180 ARG A N 1
ATOM 1404 C CA . ARG A 1 180 ? 16.042 -6.276 -6.301 1.00 90.69 180 ARG A CA 1
ATOM 1405 C C . ARG A 1 180 ? 17.420 -6.875 -6.460 1.00 90.69 180 ARG A C 1
ATOM 1407 O O . ARG A 1 180 ? 18.335 -6.591 -5.681 1.00 90.69 180 ARG A O 1
ATOM 1414 N N . TYR A 1 181 ? 17.574 -7.657 -7.516 1.00 93.69 181 TYR A N 1
ATOM 1415 C CA . TYR A 1 181 ? 18.795 -8.390 -7.801 1.00 93.69 181 TYR A CA 1
ATOM 1416 C C . TYR A 1 181 ? 19.327 -8.038 -9.182 1.00 93.69 181 TYR A C 1
ATOM 1418 O O . TYR A 1 181 ? 18.617 -7.573 -10.071 1.00 93.69 181 TYR A O 1
ATOM 1426 N N . PHE A 1 182 ? 20.614 -8.272 -9.389 1.00 96.12 182 PHE A N 1
ATOM 1427 C CA . PHE A 1 182 ? 21.108 -8.402 -10.753 1.00 96.12 182 PHE A CA 1
ATOM 1428 C C . PHE A 1 182 ? 20.646 -9.747 -11.319 1.00 96.12 182 PHE A C 1
ATOM 1430 O O . PHE A 1 182 ? 20.423 -10.694 -10.565 1.00 96.12 182 PHE A O 1
ATOM 1437 N N . LEU A 1 183 ? 20.525 -9.839 -12.642 1.00 94.88 183 LEU A N 1
ATOM 1438 C CA . LEU A 1 183 ? 20.223 -11.093 -13.318 1.00 94.88 183 LEU A CA 1
ATOM 1439 C C . LEU A 1 183 ? 21.232 -12.172 -12.879 1.00 94.88 183 LEU A C 1
ATOM 1441 O O . LEU A 1 183 ? 22.442 -11.910 -12.893 1.00 94.88 183 LEU A O 1
ATOM 1445 N N . PRO A 1 184 ? 20.762 -13.377 -12.510 1.00 92.69 184 PRO A N 1
ATOM 1446 C CA . PRO A 1 184 ? 21.630 -14.453 -12.028 1.00 92.69 184 PRO A CA 1
ATOM 1447 C C . PRO A 1 184 ? 22.589 -14.938 -13.123 1.00 92.69 184 PRO A C 1
ATOM 1449 O O . PRO A 1 184 ? 23.713 -15.350 -12.847 1.00 92.69 184 PRO A O 1
ATOM 1452 N N . THR A 1 185 ? 22.164 -14.830 -14.381 1.00 95.00 185 THR A N 1
ATOM 1453 C CA . THR A 1 185 ? 22.964 -15.103 -15.574 1.00 95.00 185 THR A CA 1
ATOM 1454 C C . THR A 1 185 ? 22.984 -13.875 -16.467 1.00 95.00 185 THR A C 1
ATOM 1456 O O . THR A 1 185 ? 21.956 -13.219 -16.635 1.00 95.00 185 THR A O 1
ATOM 1459 N N . ARG A 1 186 ? 24.129 -13.587 -17.093 1.00 94.38 186 ARG A N 1
ATOM 1460 C CA . ARG A 1 186 ? 24.235 -12.464 -18.031 1.00 94.38 186 ARG A CA 1
ATOM 1461 C C . ARG A 1 186 ? 23.284 -12.667 -19.214 1.00 94.38 186 ARG A C 1
ATOM 1463 O O . ARG A 1 186 ? 23.339 -13.698 -19.883 1.00 94.38 186 ARG A O 1
ATOM 1470 N N . SER A 1 187 ? 22.436 -11.678 -19.472 1.00 93.00 187 SER A N 1
ATOM 1471 C CA . SER A 1 187 ? 21.574 -11.635 -20.646 1.00 93.00 187 SER A CA 1
ATOM 1472 C C . SER A 1 187 ? 22.416 -11.617 -21.917 1.00 93.00 187 SER A C 1
ATOM 1474 O O . SER A 1 187 ? 23.383 -10.864 -22.029 1.00 93.00 187 SER A O 1
ATOM 1476 N N . LYS A 1 188 ? 22.011 -12.433 -22.894 1.00 90.12 188 LYS A N 1
ATOM 1477 C CA . LYS A 1 188 ? 22.560 -12.407 -24.256 1.00 90.12 188 LYS A CA 1
ATOM 1478 C C . LYS A 1 188 ? 21.919 -11.329 -25.130 1.00 90.12 188 LYS A C 1
ATOM 1480 O O . LYS A 1 188 ? 22.410 -11.099 -26.224 1.00 90.12 188 LYS A O 1
ATOM 1485 N N . ARG A 1 189 ? 20.818 -10.723 -24.665 1.00 93.81 189 ARG A N 1
ATOM 1486 C CA . ARG A 1 189 ? 20.112 -9.641 -25.355 1.00 93.81 189 ARG A CA 1
ATOM 1487 C C . ARG A 1 189 ? 20.254 -8.338 -24.589 1.00 93.81 189 ARG A C 1
ATOM 1489 O O . ARG A 1 189 ? 19.994 -8.299 -23.383 1.00 93.81 189 ARG A O 1
ATOM 1496 N N . LEU A 1 190 ? 20.608 -7.276 -25.294 1.00 95.25 190 LEU A N 1
ATOM 1497 C CA . LEU A 1 190 ? 20.678 -5.929 -24.766 1.00 95.25 190 LEU A CA 1
ATOM 1498 C C . LEU A 1 190 ? 19.392 -5.183 -25.122 1.00 95.25 190 LEU A C 1
ATOM 1500 O O . LEU A 1 190 ? 19.142 -4.863 -26.281 1.00 95.25 190 LEU A O 1
ATOM 1504 N N . VAL A 1 191 ? 18.566 -4.915 -24.113 1.00 97.06 191 VAL A N 1
ATOM 1505 C CA . VAL A 1 191 ? 17.283 -4.225 -24.288 1.00 97.06 191 VAL A CA 1
ATOM 1506 C C . VAL A 1 191 ? 17.420 -2.773 -23.847 1.00 97.06 191 VAL A C 1
ATOM 1508 O O . VAL A 1 191 ? 17.793 -2.508 -22.703 1.00 97.06 191 VAL A O 1
ATOM 1511 N N . ALA A 1 192 ? 17.100 -1.827 -24.725 1.00 97.12 192 ALA A N 1
ATOM 1512 C CA . ALA A 1 192 ? 17.033 -0.414 -24.373 1.00 97.12 192 ALA A CA 1
ATOM 1513 C C . ALA A 1 192 ? 15.712 -0.086 -23.667 1.00 97.12 192 ALA A C 1
ATOM 1515 O O . ALA A 1 192 ? 14.644 -0.507 -24.098 1.00 97.12 192 ALA A O 1
ATOM 1516 N N . LEU A 1 193 ? 15.768 0.748 -22.634 1.00 97.06 193 LEU A N 1
ATOM 1517 C CA . LEU A 1 193 ? 14.651 1.586 -22.214 1.00 97.06 193 LEU A CA 1
ATOM 1518 C C . LEU A 1 193 ? 14.886 2.978 -22.812 1.00 97.06 193 LEU A C 1
ATOM 1520 O O . LEU A 1 193 ? 15.581 3.825 -22.237 1.00 97.06 193 LEU A O 1
ATOM 1524 N N . ALA A 1 194 ? 14.351 3.181 -24.012 1.00 96.00 194 ALA A N 1
ATOM 1525 C CA . ALA A 1 194 ? 14.543 4.388 -24.801 1.00 96.00 194 ALA A CA 1
ATOM 1526 C C . ALA A 1 194 ? 13.417 5.386 -24.523 1.00 96.00 194 ALA A C 1
ATOM 1528 O O . ALA A 1 194 ? 12.238 5.031 -24.489 1.00 96.00 194 ALA A O 1
ATOM 1529 N N . SER A 1 195 ? 13.772 6.647 -24.294 1.00 95.00 195 SER A N 1
ATOM 1530 C CA . SER A 1 195 ? 12.786 7.703 -24.045 1.00 95.00 195 SER A CA 1
ATOM 1531 C C . SER A 1 195 ? 13.407 9.087 -24.144 1.00 95.00 195 SER A C 1
ATOM 1533 O O . SER A 1 195 ? 14.618 9.236 -23.990 1.00 95.00 195 SER A O 1
ATOM 1535 N N . PHE A 1 196 ? 12.578 10.115 -24.303 1.00 94.12 196 PHE A N 1
ATOM 1536 C CA . PHE A 1 196 ? 13.006 11.508 -24.171 1.00 94.12 196 PHE A CA 1
ATOM 1537 C C . PHE A 1 196 ? 13.274 11.875 -22.686 1.00 94.12 196 PHE A C 1
ATOM 1539 O O . PHE A 1 196 ? 12.638 11.317 -21.779 1.00 94.12 196 PHE A O 1
ATOM 1546 N N . PRO A 1 197 ? 14.210 12.792 -22.376 1.00 91.19 197 PRO A N 1
ATOM 1547 C CA . PRO A 1 197 ? 14.332 13.375 -21.036 1.00 91.19 197 PRO A CA 1
ATOM 1548 C C . PRO A 1 197 ? 12.992 13.946 -20.517 1.00 91.19 197 PRO A C 1
ATOM 1550 O O . PRO A 1 197 ? 12.140 14.359 -21.288 1.00 91.19 197 PRO A O 1
ATOM 1553 N N . GLY A 1 198 ? 12.712 13.882 -19.211 1.00 88.81 198 GLY A N 1
ATOM 1554 C CA . GLY A 1 198 ? 11.417 14.347 -18.663 1.00 88.81 198 GLY A CA 1
ATOM 1555 C C . GLY A 1 198 ? 10.182 13.460 -18.950 1.00 88.81 198 GLY A C 1
ATOM 1556 O O . GLY A 1 198 ? 9.085 13.739 -18.451 1.00 88.81 198 GLY A O 1
ATOM 1557 N N . ALA A 1 199 ? 10.331 12.341 -19.672 1.00 93.25 199 ALA A N 1
ATOM 1558 C CA . ALA A 1 199 ? 9.231 11.413 -19.978 1.00 93.25 199 ALA A CA 1
ATOM 1559 C C . ALA A 1 199 ? 8.812 10.489 -18.811 1.00 93.25 199 ALA A C 1
ATOM 1561 O O . ALA A 1 199 ? 7.885 9.701 -18.966 1.00 93.25 199 ALA A O 1
ATOM 1562 N N . GLY A 1 200 ? 9.453 10.593 -17.639 1.00 90.50 200 GLY A N 1
ATOM 1563 C CA . GLY A 1 200 ? 9.221 9.690 -16.499 1.00 90.50 200 GLY A CA 1
ATOM 1564 C C . GLY A 1 200 ? 10.259 8.569 -16.382 1.00 90.50 200 GLY A C 1
ATOM 1565 O O . GLY A 1 200 ? 9.954 7.473 -15.940 1.00 90.50 200 GLY A O 1
ATOM 1566 N N . ASN A 1 201 ? 11.498 8.845 -16.776 1.00 89.50 201 ASN A N 1
ATOM 1567 C CA . ASN A 1 201 ? 12.586 7.875 -16.941 1.00 89.50 201 ASN A CA 1
ATOM 1568 C C . ASN A 1 201 ? 12.908 7.061 -15.685 1.00 89.50 201 ASN A C 1
ATOM 1570 O O . ASN A 1 201 ? 12.874 5.834 -15.707 1.00 89.50 201 ASN A O 1
ATOM 1574 N N . THR A 1 202 ? 13.213 7.754 -14.587 1.00 90.75 202 THR A N 1
ATOM 1575 C CA . THR A 1 202 ? 13.533 7.128 -13.300 1.00 90.75 202 THR A CA 1
ATOM 1576 C C . THR A 1 202 ? 12.328 6.384 -12.739 1.00 90.75 202 THR A C 1
ATOM 1578 O O . THR A 1 202 ? 12.486 5.309 -12.174 1.00 90.75 202 THR A O 1
ATOM 1581 N N . TRP A 1 203 ? 11.120 6.912 -12.954 1.00 91.44 203 TRP A N 1
ATOM 1582 C CA . TRP A 1 203 ? 9.883 6.258 -12.536 1.00 91.44 203 TRP A CA 1
ATOM 1583 C C . TRP A 1 203 ? 9.620 4.968 -13.320 1.00 91.44 203 TRP A C 1
ATOM 1585 O O . TRP A 1 203 ? 9.345 3.935 -12.724 1.00 91.44 203 TRP A O 1
ATOM 1595 N N . GLY A 1 204 ? 9.793 4.990 -14.644 1.00 94.19 204 GLY A N 1
ATOM 1596 C CA . GLY A 1 204 ? 9.666 3.801 -15.486 1.00 94.19 204 GLY A CA 1
ATOM 1597 C C . GLY A 1 204 ? 10.663 2.713 -15.096 1.00 94.19 204 GLY A C 1
ATOM 1598 O O . GLY A 1 204 ? 10.290 1.551 -14.978 1.00 94.19 204 GLY A O 1
ATOM 1599 N N . ARG A 1 205 ? 11.911 3.094 -14.800 1.00 95.00 205 ARG A N 1
ATOM 1600 C CA . ARG A 1 205 ? 12.900 2.167 -14.234 1.00 95.00 205 ARG A CA 1
ATOM 1601 C C . ARG A 1 205 ? 12.452 1.609 -12.892 1.00 95.00 205 ARG A C 1
ATOM 1603 O O . ARG A 1 205 ? 12.486 0.404 -12.716 1.00 95.00 205 ARG A O 1
ATOM 1610 N N . HIS A 1 206 ? 12.000 2.460 -11.974 1.00 92.75 206 HIS A N 1
ATOM 1611 C CA . HIS A 1 206 ? 11.529 2.027 -10.660 1.00 92.75 206 HIS A CA 1
ATOM 1612 C C . HIS A 1 206 ? 10.413 0.982 -10.766 1.00 92.75 206 HIS A C 1
ATOM 1614 O O . HIS A 1 206 ? 10.493 -0.060 -10.124 1.00 92.75 206 HIS A O 1
ATOM 1620 N N . LEU A 1 207 ? 9.422 1.225 -11.629 1.00 91.44 207 LEU A N 1
ATOM 1621 C CA . LEU A 1 207 ? 8.340 0.277 -11.888 1.00 91.44 207 LEU A CA 1
ATOM 1622 C C . LEU A 1 207 ? 8.860 -1.042 -12.466 1.00 91.44 207 LEU A C 1
ATOM 1624 O O . LEU A 1 207 ? 8.449 -2.102 -12.003 1.00 91.44 207 LEU A O 1
ATOM 1628 N N . LEU A 1 208 ? 9.777 -1.001 -13.438 1.00 93.69 208 LEU A N 1
ATOM 1629 C CA . LEU A 1 208 ? 10.392 -2.213 -13.991 1.00 93.69 208 LEU A CA 1
ATOM 1630 C C . LEU A 1 208 ? 11.139 -3.004 -12.915 1.00 93.69 208 LEU A C 1
ATOM 1632 O O . LEU A 1 208 ? 10.961 -4.214 -12.824 1.00 93.69 208 LEU A O 1
ATOM 1636 N N . GLU A 1 209 ? 11.929 -2.342 -12.070 1.00 93.88 209 GLU A N 1
ATOM 1637 C CA . GLU A 1 209 ? 12.668 -3.029 -11.009 1.00 93.88 209 GLU A CA 1
ATOM 1638 C C . GLU A 1 209 ? 11.744 -3.641 -9.951 1.00 93.88 209 GLU A C 1
ATOM 1640 O O . GLU A 1 209 ? 11.964 -4.780 -9.557 1.00 93.88 209 GLU A O 1
ATOM 1645 N N . LEU A 1 210 ? 10.694 -2.928 -9.525 1.00 89.38 210 LEU A N 1
ATOM 1646 C CA . LEU A 1 210 ? 9.722 -3.435 -8.546 1.00 89.38 210 LEU A CA 1
ATOM 1647 C C . LEU A 1 210 ? 8.869 -4.583 -9.094 1.00 89.38 210 LEU A C 1
ATOM 1649 O O . LEU A 1 210 ? 8.555 -5.524 -8.376 1.00 89.38 210 LEU A O 1
ATOM 1653 N N . THR A 1 211 ? 8.467 -4.508 -10.364 1.00 87.62 211 THR A N 1
ATOM 1654 C CA . THR A 1 211 ? 7.593 -5.529 -10.967 1.00 87.62 211 THR A CA 1
ATOM 1655 C C . THR A 1 211 ? 8.341 -6.796 -11.356 1.00 87.62 211 THR A C 1
ATOM 1657 O O . THR A 1 211 ? 7.739 -7.867 -11.394 1.00 87.62 211 THR A O 1
ATOM 1660 N N . THR A 1 212 ? 9.636 -6.688 -11.657 1.00 90.69 212 THR A N 1
ATOM 1661 C CA . THR A 1 212 ? 10.450 -7.826 -12.109 1.00 90.69 212 THR A CA 1
ATOM 1662 C C . THR A 1 212 ? 11.382 -8.368 -11.031 1.00 90.69 212 THR A C 1
ATOM 1664 O O . THR A 1 212 ? 11.865 -9.486 -11.175 1.00 90.69 212 THR A O 1
ATOM 1667 N N . GLY A 1 213 ? 11.661 -7.595 -9.976 1.00 91.62 213 GLY A N 1
ATOM 1668 C CA . GLY A 1 213 ? 12.679 -7.920 -8.975 1.00 91.62 213 GLY A CA 1
ATOM 1669 C C . GLY A 1 213 ? 14.118 -7.786 -9.493 1.00 91.62 213 GLY A C 1
ATOM 1670 O O . GLY A 1 213 ? 15.055 -8.208 -8.815 1.00 91.62 213 GLY A O 1
ATOM 1671 N N . TYR A 1 214 ? 14.331 -7.208 -10.684 1.00 94.19 214 TYR A N 1
ATOM 1672 C CA . TYR A 1 214 ? 15.655 -7.091 -11.300 1.00 94.19 214 TYR A CA 1
ATOM 1673 C C . TYR A 1 214 ? 16.065 -5.645 -11.563 1.00 94.19 214 TYR A C 1
ATOM 1675 O O . TYR A 1 214 ? 15.278 -4.845 -12.060 1.00 94.19 214 TYR A O 1
ATOM 1683 N N . TYR A 1 215 ? 17.329 -5.313 -11.289 1.00 96.31 215 TYR A N 1
ATOM 1684 C CA . TYR A 1 215 ? 17.865 -3.974 -11.532 1.00 96.31 215 TYR A CA 1
ATOM 1685 C C . TYR A 1 215 ? 17.851 -3.589 -13.014 1.00 96.31 215 TYR A C 1
ATOM 1687 O O . TYR A 1 215 ? 18.127 -4.396 -13.909 1.00 96.31 215 TYR A O 1
ATOM 1695 N N . THR A 1 216 ? 17.637 -2.297 -13.252 1.00 96.81 216 THR A N 1
ATOM 1696 C CA . THR A 1 216 ? 17.820 -1.652 -14.552 1.00 96.81 216 THR A CA 1
ATOM 1697 C C . THR A 1 216 ? 19.171 -0.947 -14.608 1.00 96.81 216 THR A C 1
ATOM 1699 O O . THR A 1 216 ? 19.589 -0.274 -13.661 1.00 96.81 216 THR A O 1
ATOM 1702 N N . GLY A 1 217 ? 19.859 -1.079 -15.736 1.00 96.38 217 GLY A N 1
ATOM 1703 C CA . GLY A 1 217 ? 21.079 -0.339 -16.024 1.00 96.38 217 GLY A CA 1
ATOM 1704 C C . GLY A 1 217 ? 20.779 1.036 -16.613 1.00 96.38 217 GLY A C 1
ATOM 1705 O O . GLY A 1 217 ? 19.641 1.365 -16.964 1.00 96.38 217 GLY A O 1
ATOM 1706 N N . SER A 1 218 ? 21.825 1.832 -16.769 1.00 95.06 218 SER A N 1
ATOM 1707 C CA . SER A 1 218 ? 21.769 3.128 -17.435 1.00 95.06 218 SER A CA 1
ATOM 1708 C C . SER A 1 218 ? 22.978 3.269 -18.347 1.00 95.06 218 SER A C 1
ATOM 1710 O O . SER A 1 218 ? 24.076 2.852 -17.997 1.00 95.06 218 SER A O 1
ATOM 1712 N N . TYR A 1 219 ? 22.767 3.836 -19.533 1.00 93.38 219 TYR A N 1
ATOM 1713 C CA . TYR A 1 219 ? 23.846 4.206 -20.450 1.00 93.38 219 TYR A CA 1
ATOM 1714 C C . TYR A 1 219 ? 24.755 5.285 -19.834 1.00 93.38 219 TYR A C 1
ATOM 1716 O O . TYR A 1 219 ? 25.932 5.394 -20.168 1.00 93.38 219 TYR A O 1
ATOM 1724 N N . TYR A 1 220 ? 24.196 6.063 -18.907 1.00 89.94 220 TYR A N 1
ATOM 1725 C CA . TYR A 1 220 ? 24.857 7.124 -18.155 1.00 89.94 220 TYR A CA 1
ATOM 1726 C C . TYR A 1 220 ? 25.083 6.694 -16.704 1.00 89.94 220 TYR A C 1
ATOM 1728 O O . TYR A 1 220 ? 24.417 5.780 -16.224 1.00 89.94 220 TYR A O 1
ATOM 1736 N N . PHE A 1 221 ? 25.950 7.408 -15.990 1.00 90.81 221 PHE A N 1
ATOM 1737 C CA . PHE A 1 221 ? 26.149 7.221 -14.555 1.00 90.81 221 PHE A CA 1
ATOM 1738 C C . PHE A 1 221 ? 25.630 8.424 -13.762 1.00 90.81 221 PHE A C 1
ATOM 1740 O O . PHE A 1 221 ? 26.095 9.548 -13.957 1.00 90.81 221 PHE A O 1
ATOM 1747 N N . ASP A 1 222 ? 24.721 8.170 -12.821 1.00 87.88 222 ASP A N 1
ATOM 1748 C CA . ASP A 1 222 ? 24.259 9.128 -11.819 1.00 87.88 222 ASP A CA 1
ATOM 1749 C C . ASP A 1 222 ? 24.458 8.566 -10.396 1.00 87.88 222 ASP A C 1
ATOM 1751 O O . ASP A 1 222 ? 23.745 7.675 -9.919 1.00 87.88 222 ASP A O 1
ATOM 1755 N N . GLY A 1 223 ? 25.434 9.125 -9.674 1.00 90.12 223 GLY A N 1
ATOM 1756 C CA . GLY A 1 223 ? 25.746 8.724 -8.300 1.00 90.12 223 GLY A CA 1
ATOM 1757 C C . GLY A 1 223 ? 24.616 8.986 -7.293 1.00 90.12 223 GLY A C 1
ATOM 1758 O O . GLY A 1 223 ? 24.498 8.256 -6.307 1.00 90.12 223 GLY A O 1
ATOM 1759 N N . SER A 1 224 ? 23.755 9.978 -7.540 1.00 89.00 224 SER A N 1
ATOM 1760 C CA . SER A 1 224 ? 22.593 10.272 -6.692 1.00 89.00 224 SER A CA 1
ATOM 1761 C C . SER A 1 224 ? 21.537 9.176 -6.821 1.00 89.00 224 SER A C 1
ATOM 1763 O O . SER A 1 224 ? 21.020 8.686 -5.813 1.00 89.00 224 SER A O 1
ATOM 1765 N N . LEU A 1 225 ? 21.266 8.718 -8.049 1.00 90.12 225 LEU A N 1
ATOM 1766 C CA . LEU A 1 225 ? 20.361 7.590 -8.290 1.00 90.12 225 LEU A CA 1
ATOM 1767 C C . LEU A 1 225 ? 20.904 6.285 -7.699 1.00 90.12 225 LEU A C 1
ATOM 1769 O O . LEU A 1 225 ? 20.149 5.536 -7.073 1.00 90.12 225 LEU A O 1
ATOM 1773 N N . TYR A 1 226 ? 22.213 6.045 -7.805 1.00 92.69 226 TYR A N 1
ATOM 1774 C CA . TYR A 1 226 ? 22.856 4.890 -7.176 1.00 92.69 226 TYR A CA 1
ATOM 1775 C C . TYR A 1 226 ? 22.643 4.853 -5.652 1.00 92.69 226 TYR A C 1
ATOM 1777 O O . TYR A 1 226 ? 22.292 3.811 -5.078 1.00 92.69 226 TYR A O 1
ATOM 1785 N N . ASN A 1 227 ? 22.825 6.002 -4.994 1.00 91.12 227 ASN A N 1
ATOM 1786 C CA . ASN A 1 227 ? 22.623 6.142 -3.551 1.00 91.12 227 ASN A CA 1
ATOM 1787 C C . ASN A 1 227 ? 21.151 5.948 -3.155 1.00 91.12 227 ASN A C 1
ATOM 1789 O O . ASN A 1 227 ? 20.878 5.414 -2.085 1.00 91.12 227 ASN A O 1
ATOM 1793 N N . LYS A 1 228 ? 20.209 6.280 -4.047 1.00 89.62 228 LYS A N 1
ATOM 1794 C CA . LYS A 1 228 ? 18.764 6.033 -3.888 1.00 89.62 228 LYS A CA 1
ATOM 1795 C C . LYS A 1 228 ? 18.320 4.606 -4.246 1.00 89.62 228 LYS A C 1
ATOM 1797 O O . LYS A 1 228 ? 17.128 4.319 -4.241 1.00 89.62 228 LYS A O 1
ATOM 1802 N N . GLY A 1 229 ? 19.258 3.704 -4.547 1.00 90.81 229 GLY A N 1
ATOM 1803 C CA . GLY A 1 229 ? 18.987 2.274 -4.717 1.00 90.81 229 GLY A CA 1
ATOM 1804 C C . GLY A 1 229 ? 18.996 1.758 -6.156 1.00 90.81 229 GLY A C 1
ATOM 1805 O O . GLY A 1 229 ? 18.863 0.553 -6.339 1.00 90.81 229 GLY A O 1
ATOM 1806 N N . PHE A 1 230 ? 19.223 2.601 -7.169 1.00 93.81 230 PHE A N 1
ATOM 1807 C CA . PHE A 1 230 ? 19.401 2.144 -8.554 1.00 93.81 230 PHE A CA 1
ATOM 1808 C C . PHE A 1 230 ? 20.808 1.564 -8.738 1.00 93.81 230 PHE A C 1
ATOM 1810 O O . PHE A 1 230 ? 21.719 2.213 -9.250 1.00 93.81 230 PHE A O 1
ATOM 1817 N N . LYS A 1 231 ? 21.030 0.334 -8.264 1.00 95.19 231 LYS A N 1
ATOM 1818 C CA . LYS A 1 231 ? 22.378 -0.259 -8.217 1.00 95.19 231 LYS A CA 1
ATOM 1819 C C . LYS A 1 231 ? 22.994 -0.487 -9.596 1.00 95.19 231 LYS A C 1
ATOM 1821 O O . LYS A 1 231 ? 24.217 -0.449 -9.711 1.00 95.19 231 LYS A O 1
ATOM 1826 N N . GLY A 1 232 ? 22.168 -0.623 -10.635 1.00 95.06 232 GLY A N 1
ATOM 1827 C CA . GLY A 1 232 ? 22.612 -0.721 -12.026 1.00 95.06 232 GLY A CA 1
ATOM 1828 C C . GLY A 1 232 ? 23.284 0.538 -12.589 1.00 95.06 232 GLY A C 1
ATOM 1829 O O . GLY A 1 232 ? 23.871 0.448 -13.657 1.00 95.06 232 GLY A O 1
ATOM 1830 N N . GLU A 1 233 ? 23.261 1.680 -11.886 1.00 94.94 233 GLU A N 1
ATOM 1831 C CA . GLU A 1 233 ? 24.002 2.895 -12.280 1.00 94.94 233 GLU A CA 1
ATOM 1832 C C . GLU A 1 233 ? 25.515 2.684 -12.331 1.00 94.94 233 GLU A C 1
ATOM 1834 O O . GLU A 1 233 ? 26.190 3.197 -13.216 1.00 94.94 233 GLU A O 1
ATOM 1839 N N . ARG A 1 234 ? 26.066 1.950 -11.358 1.00 92.62 234 ARG A N 1
ATOM 1840 C CA . ARG A 1 234 ? 27.514 1.700 -11.276 1.00 92.62 234 ARG A CA 1
ATOM 1841 C C . ARG A 1 234 ? 27.968 0.510 -12.108 1.00 92.62 234 ARG A C 1
ATOM 1843 O O . ARG A 1 234 ? 29.171 0.299 -12.238 1.00 92.62 234 ARG A O 1
ATOM 1850 N N . ASP A 1 235 ? 27.033 -0.296 -12.600 1.00 92.75 235 ASP A N 1
ATOM 1851 C CA . ASP A 1 235 ? 27.378 -1.450 -13.414 1.00 92.75 235 ASP A CA 1
ATOM 1852 C C . ASP A 1 235 ? 27.635 -1.011 -14.854 1.00 92.75 235 ASP A C 1
ATOM 1854 O O . ASP A 1 235 ? 26.990 -0.099 -15.371 1.00 92.75 235 ASP A O 1
ATOM 1858 N N . HIS A 1 236 ? 28.582 -1.665 -15.523 1.00 94.25 236 HIS A N 1
ATOM 1859 C CA . HIS A 1 236 ? 28.838 -1.347 -16.920 1.00 94.25 236 HIS A CA 1
ATOM 1860 C C . HIS A 1 236 ? 27.595 -1.706 -17.740 1.00 94.25 236 HIS A C 1
ATOM 1862 O O . HIS A 1 236 ? 27.138 -2.844 -17.703 1.00 94.25 236 HIS A O 1
ATOM 1868 N N . TRP A 1 237 ? 27.055 -0.775 -18.522 1.00 93.06 237 TRP A N 1
ATOM 1869 C CA . TRP A 1 237 ? 25.758 -0.957 -19.187 1.00 93.06 237 TRP A CA 1
ATOM 1870 C C . TRP A 1 237 ? 25.706 -2.125 -20.190 1.00 93.06 237 TRP A C 1
ATOM 1872 O O . TRP A 1 237 ? 24.631 -2.634 -20.485 1.00 93.06 237 TRP A O 1
ATOM 1882 N N . LYS A 1 238 ? 26.857 -2.617 -20.670 1.00 94.31 238 LYS A N 1
ATOM 1883 C CA . LYS A 1 238 ? 26.963 -3.858 -21.473 1.00 94.31 238 LYS A CA 1
ATOM 1884 C C . LYS A 1 238 ? 27.263 -5.128 -20.660 1.00 94.31 238 LYS A C 1
ATOM 1886 O O . LYS A 1 238 ? 27.615 -6.149 -21.238 1.00 94.31 238 LYS A O 1
ATOM 1891 N N . SER A 1 239 ? 27.186 -5.093 -19.330 1.00 94.44 239 SER A N 1
ATOM 1892 C CA . SER A 1 239 ? 27.507 -6.244 -18.467 1.00 94.44 239 SER A CA 1
ATOM 1893 C C . SER A 1 239 ? 26.559 -7.433 -18.672 1.00 94.44 239 SER A C 1
ATOM 1895 O O . SER A 1 239 ? 26.898 -8.561 -18.310 1.00 94.44 239 SER A O 1
ATOM 1897 N N . GLY A 1 240 ? 25.356 -7.173 -19.197 1.00 94.44 240 GLY A N 1
ATOM 1898 C CA . GLY A 1 240 ? 24.269 -8.144 -19.308 1.00 94.44 240 GLY A CA 1
ATOM 1899 C C . GLY A 1 240 ? 23.637 -8.512 -17.963 1.00 94.44 240 GLY A C 1
ATOM 1900 O O . GLY A 1 240 ? 22.841 -9.440 -17.907 1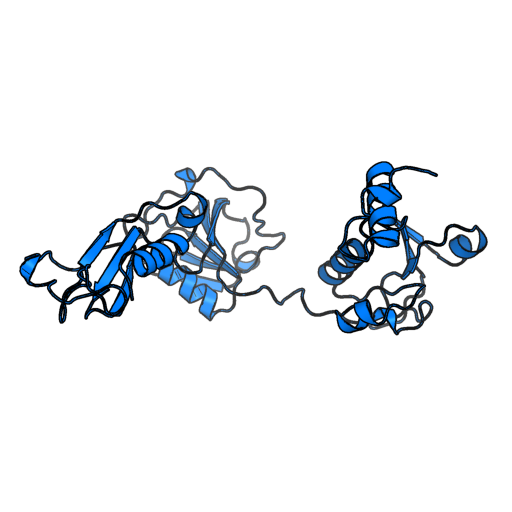.00 94.44 240 GLY A O 1
ATOM 1901 N N . ARG A 1 241 ? 23.983 -7.837 -16.861 1.00 96.19 241 ARG A N 1
ATOM 1902 C CA . ARG A 1 241 ? 23.468 -8.168 -15.521 1.00 96.19 241 ARG A CA 1
ATOM 1903 C C . ARG A 1 241 ? 22.169 -7.452 -15.160 1.00 96.19 241 ARG A C 1
ATOM 1905 O O . ARG A 1 241 ? 21.588 -7.755 -14.125 1.00 96.19 241 ARG A O 1
ATOM 1912 N N . SER A 1 242 ? 21.725 -6.499 -15.968 1.00 96.19 242 SER A N 1
ATOM 1913 C CA . SER A 1 242 ? 20.470 -5.769 -15.773 1.00 96.19 242 SER A CA 1
ATOM 1914 C C . SER A 1 242 ? 19.447 -6.151 -16.838 1.00 96.19 242 SER A C 1
ATOM 1916 O O . SER A 1 242 ? 19.810 -6.596 -17.927 1.00 96.19 242 SER A O 1
ATOM 1918 N N . ILE A 1 243 ? 18.163 -5.992 -16.513 1.00 95.81 243 ILE A N 1
ATOM 1919 C CA . ILE A 1 243 ? 17.063 -6.433 -17.383 1.00 95.81 243 ILE A CA 1
ATOM 1920 C C . ILE A 1 243 ? 16.858 -5.524 -18.606 1.00 95.81 243 ILE A C 1
ATOM 1922 O O . ILE A 1 243 ? 16.418 -5.979 -19.659 1.00 95.81 243 ILE A O 1
ATOM 1926 N N . CYS A 1 244 ? 17.215 -4.244 -18.490 1.00 96.69 244 CYS A N 1
ATOM 1927 C CA . CYS A 1 244 ? 17.259 -3.284 -19.592 1.00 96.69 244 CYS A CA 1
ATOM 1928 C C . CYS A 1 244 ? 18.171 -2.099 -19.247 1.00 96.69 244 CYS A C 1
ATOM 1930 O O . CYS A 1 244 ? 18.430 -1.834 -18.070 1.00 96.69 244 CYS A O 1
ATOM 1932 N N . ILE A 1 245 ? 18.589 -1.342 -20.263 1.00 97.19 245 ILE A N 1
ATOM 1933 C CA . ILE A 1 245 ? 19.473 -0.178 -20.139 1.00 97.19 245 ILE A CA 1
ATOM 1934 C C . ILE A 1 245 ? 18.732 1.098 -20.515 1.00 97.19 245 ILE A C 1
ATOM 1936 O O . ILE A 1 245 ? 18.308 1.272 -21.656 1.00 97.19 245 ILE A O 1
ATOM 1940 N N . LYS A 1 246 ? 18.616 2.037 -19.578 1.00 96.69 246 LYS A N 1
ATOM 1941 C CA . LYS A 1 246 ? 18.047 3.356 -19.862 1.00 96.69 246 LYS A CA 1
ATOM 1942 C C . LYS A 1 246 ? 18.968 4.176 -20.765 1.00 96.69 246 LYS A C 1
ATOM 1944 O O . LYS A 1 246 ? 20.121 4.393 -20.416 1.00 96.69 246 LYS A O 1
ATOM 1949 N N . THR A 1 247 ? 18.432 4.716 -21.862 1.00 95.88 247 THR A N 1
ATOM 1950 C CA . THR A 1 247 ? 19.171 5.617 -22.766 1.00 95.88 247 THR A CA 1
ATOM 1951 C C . THR A 1 247 ? 18.290 6.726 -23.351 1.00 95.88 247 THR A C 1
ATOM 1953 O O . THR A 1 247 ? 17.074 6.549 -23.483 1.00 95.88 247 THR A O 1
ATOM 1956 N N . HIS A 1 248 ? 18.883 7.888 -23.633 1.00 93.56 248 HIS A N 1
ATOM 1957 C CA . HIS A 1 248 ? 18.279 8.966 -24.430 1.00 93.56 248 HIS A CA 1
ATOM 1958 C C . HIS A 1 248 ? 18.816 8.996 -25.865 1.00 93.56 248 HIS A C 1
ATOM 1960 O O . HIS A 1 248 ? 18.298 9.743 -26.695 1.00 93.56 248 HIS A O 1
ATOM 1966 N N . GLU A 1 249 ? 19.826 8.175 -26.153 1.00 93.00 249 GLU A N 1
ATOM 1967 C CA . GLU A 1 249 ? 20.442 8.105 -27.466 1.00 93.00 249 GLU A CA 1
ATOM 1968 C C . GLU A 1 249 ? 19.457 7.547 -28.496 1.00 93.00 249 GLU A C 1
ATOM 1970 O O . GLU A 1 249 ? 18.787 6.538 -28.271 1.00 93.00 249 GLU A O 1
ATOM 1975 N N . SER A 1 250 ? 19.374 8.232 -29.633 1.00 90.75 250 SER A N 1
ATOM 1976 C CA . SER A 1 250 ? 18.485 7.897 -30.754 1.00 90.75 250 SER A CA 1
ATOM 1977 C C . SER A 1 250 ? 19.215 7.904 -32.099 1.00 90.75 250 SER A C 1
ATOM 1979 O O . SER A 1 250 ? 18.589 7.819 -33.155 1.00 90.75 250 SER A O 1
ATOM 1981 N N . GLY A 1 251 ? 20.547 8.000 -32.075 1.00 93.81 251 GLY A N 1
ATOM 1982 C CA . GLY A 1 251 ? 21.364 7.867 -33.271 1.00 93.81 251 GLY A CA 1
ATOM 1983 C C . GLY A 1 251 ? 21.328 6.436 -33.807 1.00 93.81 251 GLY A C 1
ATOM 1984 O O . GLY A 1 251 ? 21.160 5.467 -33.066 1.00 93.81 251 GLY A O 1
ATOM 1985 N N . LYS A 1 252 ? 21.469 6.297 -35.130 1.00 94.12 252 LYS A N 1
ATOM 1986 C CA . LYS A 1 252 ? 21.382 4.999 -35.815 1.00 94.12 252 LYS A CA 1
ATOM 1987 C C . LYS A 1 252 ? 22.369 3.975 -35.241 1.00 94.12 252 LYS A C 1
ATOM 1989 O O . LYS A 1 252 ? 21.984 2.837 -35.002 1.00 94.12 252 LYS A O 1
ATOM 1994 N N . LYS A 1 253 ? 23.610 4.396 -34.974 1.00 93.44 253 LYS A N 1
ATOM 1995 C CA . LYS A 1 253 ? 24.653 3.529 -34.410 1.00 93.44 253 LYS A CA 1
ATOM 1996 C C . LYS A 1 253 ? 24.277 3.040 -33.016 1.00 93.44 253 LYS A C 1
ATOM 1998 O O . LYS A 1 253 ? 24.480 1.877 -32.706 1.00 93.44 253 LYS A O 1
ATOM 2003 N N . GLU A 1 254 ? 23.738 3.921 -32.182 1.00 91.75 254 GLU A N 1
ATOM 2004 C CA . GLU A 1 254 ? 23.348 3.608 -30.812 1.00 91.75 254 GLU A CA 1
ATOM 2005 C C . GLU A 1 254 ? 22.132 2.684 -30.783 1.00 91.75 254 GLU A C 1
ATOM 2007 O O . GLU A 1 254 ? 22.111 1.752 -29.987 1.00 91.75 254 GLU A O 1
ATOM 2012 N N . ILE A 1 255 ? 21.163 2.889 -31.680 1.00 93.38 255 ILE A N 1
ATOM 2013 C CA . ILE A 1 255 ? 20.003 2.003 -31.846 1.00 93.38 255 ILE A CA 1
ATOM 2014 C C . ILE A 1 255 ? 20.450 0.600 -32.276 1.00 93.38 255 ILE A C 1
ATOM 2016 O O . ILE A 1 255 ? 20.003 -0.380 -31.688 1.00 93.38 255 ILE A O 1
ATOM 2020 N N . GLU A 1 256 ? 21.364 0.496 -33.246 1.00 94.94 256 GLU A N 1
ATOM 2021 C CA . GLU A 1 256 ? 21.889 -0.782 -33.758 1.00 94.94 256 GLU A CA 1
ATOM 2022 C C . GLU A 1 256 ? 22.701 -1.584 -32.718 1.00 94.94 256 GLU A C 1
ATOM 2024 O O . GLU A 1 256 ? 22.944 -2.771 -32.919 1.00 94.94 256 GLU A O 1
ATOM 2029 N N . LEU A 1 257 ? 23.105 -0.975 -31.593 1.00 93.44 257 LEU A N 1
ATOM 2030 C CA . LEU A 1 257 ? 23.771 -1.677 -30.484 1.00 93.44 257 LEU A CA 1
ATOM 2031 C C . LEU A 1 257 ? 22.806 -2.457 -29.580 1.00 93.44 257 LEU A C 1
ATOM 2033 O O . LEU A 1 257 ? 23.272 -3.256 -28.764 1.00 93.44 257 LEU A O 1
ATOM 2037 N N . PHE A 1 258 ? 21.500 -2.199 -29.667 1.00 96.12 258 PHE A N 1
ATOM 2038 C CA . PHE A 1 258 ? 20.481 -2.872 -28.868 1.00 96.12 258 PHE A CA 1
ATOM 2039 C C . PHE A 1 258 ? 19.714 -3.888 -29.713 1.00 96.12 258 PHE A C 1
ATOM 2041 O O . PHE A 1 258 ? 19.314 -3.608 -30.838 1.00 96.12 258 PHE A O 1
ATOM 2048 N N . ASP A 1 259 ? 19.439 -5.056 -29.136 1.00 96.81 259 ASP A N 1
ATOM 2049 C CA . ASP A 1 259 ? 18.679 -6.118 -29.804 1.00 96.81 259 ASP A CA 1
ATOM 2050 C C . ASP A 1 259 ? 17.166 -5.848 -29.790 1.00 96.81 259 ASP A C 1
ATOM 2052 O O . ASP A 1 259 ? 16.414 -6.393 -30.598 1.00 96.81 259 ASP A O 1
ATOM 2056 N N . ALA A 1 260 ? 16.698 -5.050 -28.826 1.00 96.00 260 ALA A N 1
ATOM 2057 C CA . ALA A 1 260 ? 15.303 -4.652 -28.675 1.00 96.00 260 ALA A CA 1
ATOM 2058 C C . ALA A 1 260 ? 15.186 -3.342 -27.884 1.00 96.00 260 ALA A C 1
ATOM 2060 O O . ALA A 1 260 ? 16.107 -2.948 -27.167 1.00 96.00 260 ALA A O 1
ATOM 2061 N N . ALA A 1 261 ? 14.023 -2.693 -27.955 1.00 95.50 261 ALA A N 1
ATOM 2062 C CA . ALA A 1 261 ? 13.746 -1.483 -27.191 1.00 95.50 261 ALA A CA 1
ATOM 2063 C C . ALA A 1 261 ? 12.331 -1.480 -26.600 1.00 95.50 261 ALA A C 1
ATOM 2065 O O . ALA A 1 261 ? 11.357 -1.836 -27.259 1.00 95.50 261 ALA A O 1
ATOM 2066 N N . ILE A 1 262 ? 12.232 -1.006 -25.363 1.00 95.19 262 ILE A N 1
ATOM 2067 C CA . ILE A 1 262 ? 11.009 -0.511 -24.740 1.00 95.19 262 ILE A CA 1
ATOM 2068 C C . ILE A 1 262 ? 11.011 1.003 -24.948 1.00 95.19 262 ILE A C 1
ATOM 2070 O O . ILE A 1 262 ? 11.883 1.701 -24.424 1.00 95.19 262 ILE A O 1
ATOM 2074 N N . LEU A 1 263 ? 10.049 1.511 -25.719 1.00 94.81 263 LEU A N 1
ATOM 2075 C CA . LEU A 1 263 ? 9.921 2.938 -26.003 1.00 94.81 263 LEU A CA 1
ATOM 2076 C C . LEU A 1 263 ? 8.906 3.579 -25.050 1.00 94.81 263 LEU A C 1
ATOM 2078 O O . LEU A 1 263 ? 7.710 3.306 -25.129 1.00 94.81 263 LEU A O 1
ATOM 2082 N N . LEU A 1 264 ? 9.376 4.449 -24.154 1.00 94.31 264 LEU A N 1
ATOM 2083 C CA . LEU A 1 264 ? 8.510 5.210 -23.252 1.00 94.31 264 LEU A CA 1
ATOM 2084 C C . LEU A 1 264 ? 8.183 6.575 -23.869 1.00 94.31 264 LEU A C 1
ATOM 2086 O O . LEU A 1 264 ? 9.041 7.459 -23.952 1.00 94.31 264 LEU A O 1
ATOM 2090 N N . ILE A 1 265 ? 6.917 6.747 -24.255 1.00 93.31 265 ILE A N 1
ATOM 2091 C CA . ILE A 1 265 ? 6.388 7.982 -24.839 1.00 93.31 265 ILE A CA 1
ATOM 2092 C C . ILE A 1 265 ? 5.451 8.653 -23.834 1.00 93.31 265 ILE A C 1
ATOM 2094 O O . ILE A 1 265 ? 4.451 8.083 -23.405 1.00 93.31 265 ILE A O 1
ATOM 2098 N N . ARG A 1 266 ? 5.762 9.902 -23.488 1.00 93.25 266 ARG A N 1
ATOM 2099 C CA . ARG A 1 266 ? 4.874 10.815 -22.758 1.00 93.25 266 ARG A CA 1
ATOM 2100 C C . ARG A 1 266 ? 4.399 11.890 -23.728 1.00 93.25 266 ARG A C 1
ATOM 2102 O O . ARG A 1 266 ? 5.079 12.159 -24.714 1.00 93.25 266 ARG A O 1
ATOM 2109 N N . ASN A 1 267 ? 3.269 12.535 -23.431 1.00 95.25 267 ASN A N 1
ATOM 2110 C CA . ASN A 1 267 ? 2.834 13.735 -24.149 1.00 95.25 267 ASN A CA 1
ATOM 2111 C C . ASN A 1 267 ? 4.039 14.683 -24.392 1.00 95.25 267 ASN A C 1
ATOM 2113 O O . ASN A 1 267 ? 4.643 15.121 -23.403 1.00 95.25 267 ASN A O 1
ATOM 2117 N N . PRO A 1 268 ? 4.397 14.981 -25.660 1.00 94.56 268 PRO A N 1
ATOM 2118 C CA . PRO A 1 268 ? 5.642 15.677 -25.984 1.00 94.56 268 PRO A CA 1
ATOM 2119 C C . PRO A 1 268 ? 5.756 17.050 -25.329 1.00 94.56 268 PRO A C 1
ATOM 2121 O O . PRO A 1 268 ? 6.794 17.362 -24.754 1.00 94.56 268 PRO A O 1
ATOM 2124 N N . TYR A 1 269 ? 4.673 17.832 -25.325 1.00 94.06 269 TYR A N 1
ATOM 2125 C CA . TYR A 1 269 ? 4.642 19.136 -24.664 1.00 94.06 269 TYR A CA 1
ATOM 2126 C C . TYR A 1 269 ? 4.973 19.005 -23.173 1.00 94.06 269 TYR A C 1
ATOM 2128 O O . TYR A 1 269 ? 5.897 19.647 -22.683 1.00 94.06 269 TYR A O 1
ATOM 2136 N N . LYS A 1 270 ? 4.303 18.097 -22.450 1.00 93.62 270 LYS A N 1
ATOM 2137 C CA . LYS A 1 270 ? 4.573 17.879 -21.017 1.00 93.62 270 LYS A CA 1
ATOM 2138 C C . LYS A 1 270 ? 5.996 17.379 -20.750 1.00 93.62 270 LYS A C 1
ATOM 2140 O O . LYS A 1 270 ? 6.572 17.739 -19.727 1.00 93.62 270 LYS A O 1
ATOM 2145 N N . ALA A 1 271 ? 6.555 16.548 -21.631 1.00 92.69 271 ALA A N 1
ATOM 2146 C CA . ALA A 1 271 ? 7.928 16.063 -21.498 1.00 92.69 271 ALA A CA 1
ATOM 2147 C C . ALA A 1 271 ? 8.951 17.190 -21.723 1.00 92.69 271 ALA A C 1
ATOM 2149 O O . ALA A 1 271 ? 9.876 17.330 -20.927 1.00 92.69 271 ALA A O 1
ATOM 2150 N N . LEU A 1 272 ? 8.732 18.039 -22.732 1.00 92.44 272 LEU A N 1
ATOM 2151 C CA . LEU A 1 272 ? 9.542 19.231 -22.996 1.00 92.44 272 LEU A CA 1
ATOM 2152 C C . LEU A 1 272 ? 9.485 20.225 -21.832 1.00 92.44 272 LEU A C 1
ATOM 2154 O O . LEU A 1 272 ? 10.529 20.678 -21.375 1.00 92.44 272 LEU A O 1
ATOM 2158 N N . MET A 1 273 ? 8.291 20.510 -21.301 1.00 91.06 273 MET A N 1
ATOM 2159 C CA . MET A 1 273 ? 8.135 21.371 -20.120 1.00 91.06 273 MET A CA 1
ATOM 2160 C C . MET A 1 273 ? 8.867 20.799 -18.902 1.00 91.06 273 MET A C 1
ATOM 2162 O O . MET A 1 273 ? 9.559 21.526 -18.194 1.00 91.06 273 MET A O 1
ATOM 2166 N N . ALA A 1 274 ? 8.748 19.490 -18.661 1.00 90.38 274 ALA A N 1
ATOM 2167 C CA . ALA A 1 274 ? 9.433 18.831 -17.554 1.00 90.38 274 ALA A CA 1
ATOM 2168 C C . ALA A 1 274 ? 10.960 18.883 -17.706 1.00 90.38 274 ALA A C 1
ATOM 2170 O O . ALA A 1 274 ? 11.660 19.138 -16.730 1.00 90.38 274 ALA A O 1
ATOM 2171 N N . GLU A 1 275 ? 11.479 18.673 -18.915 1.00 91.12 275 GLU A N 1
ATOM 2172 C CA . GLU A 1 275 ? 12.915 18.748 -19.180 1.00 91.12 275 GLU A CA 1
ATOM 2173 C C . GLU A 1 275 ? 13.453 20.180 -19.072 1.00 91.12 275 GLU A C 1
ATOM 2175 O O . GLU A 1 275 ? 14.524 20.398 -18.508 1.00 91.12 275 GLU A O 1
ATOM 2180 N N . PHE A 1 276 ? 12.686 21.166 -19.537 1.00 90.81 276 PHE A N 1
ATOM 2181 C CA . PHE A 1 276 ? 13.010 22.577 -19.359 1.00 90.81 276 PHE A CA 1
ATOM 2182 C C . PHE A 1 276 ? 13.103 22.939 -17.871 1.00 90.81 276 PHE A C 1
ATOM 2184 O O . PHE A 1 276 ? 14.117 23.468 -17.415 1.00 90.81 276 PHE A O 1
ATOM 2191 N N . ASN A 1 277 ? 12.091 22.558 -17.087 1.00 89.81 277 ASN A N 1
ATOM 2192 C CA . ASN A 1 277 ? 12.098 22.731 -15.636 1.00 89.81 277 ASN A CA 1
ATOM 2193 C C . ASN A 1 277 ? 13.291 22.031 -14.982 1.00 89.81 277 ASN A C 1
ATOM 2195 O O . ASN A 1 277 ? 13.965 22.633 -14.155 1.00 89.81 277 ASN A O 1
ATOM 2199 N N . ARG A 1 278 ? 13.629 20.808 -15.405 1.00 87.19 278 ARG A N 1
ATOM 2200 C CA . ARG A 1 278 ? 14.808 20.097 -14.897 1.00 87.19 278 ARG A CA 1
ATOM 2201 C C . ARG A 1 278 ? 16.106 20.864 -15.163 1.00 87.19 278 ARG A C 1
ATOM 2203 O O . ARG A 1 278 ? 16.973 20.909 -14.293 1.00 87.19 278 ARG A O 1
ATOM 2210 N N . LYS A 1 279 ? 16.249 21.447 -16.357 1.00 87.19 279 LYS A N 1
ATOM 2211 C CA . LYS A 1 279 ? 17.459 22.162 -16.788 1.00 87.19 279 LYS A CA 1
ATOM 2212 C C . LYS A 1 279 ? 17.659 23.491 -16.054 1.00 87.19 279 LYS A C 1
ATOM 2214 O O . LYS A 1 279 ? 18.794 23.811 -15.720 1.00 87.19 279 LYS A O 1
ATOM 2219 N N . TYR A 1 280 ? 16.583 24.236 -15.797 1.00 87.31 280 TYR A N 1
ATOM 2220 C CA . TYR A 1 280 ? 16.655 25.596 -15.234 1.00 87.31 280 TYR A CA 1
ATOM 2221 C C . TYR A 1 280 ? 16.197 25.707 -13.769 1.00 87.31 280 TYR A C 1
ATOM 2223 O O . TYR A 1 280 ? 16.509 26.690 -13.106 1.00 87.31 280 TYR A O 1
ATOM 2231 N N . GLY A 1 281 ? 15.478 24.711 -13.252 1.00 82.06 281 GLY A N 1
ATOM 2232 C CA . GLY A 1 281 ? 14.993 24.623 -11.868 1.00 82.06 281 GLY A CA 1
ATOM 2233 C C . GLY A 1 281 ? 15.529 23.417 -11.084 1.00 82.06 281 GLY A C 1
ATOM 2234 O O . GLY A 1 281 ? 15.251 23.287 -9.895 1.00 82.06 281 GLY A O 1
ATOM 2235 N N . GLY A 1 282 ? 16.310 22.530 -11.712 1.00 76.94 282 GLY A N 1
ATOM 2236 C CA . GLY A 1 282 ? 16.846 21.317 -11.086 1.00 76.94 282 GLY A CA 1
ATOM 2237 C C . GLY A 1 282 ? 15.856 20.143 -11.052 1.00 76.94 282 GLY A C 1
ATOM 2238 O O . GLY A 1 282 ? 14.708 20.251 -11.467 1.00 76.94 282 GLY A O 1
ATOM 2239 N N . HIS A 1 283 ? 16.292 18.980 -10.550 1.00 67.06 283 HIS A N 1
ATOM 2240 C CA . HIS A 1 283 ? 15.558 17.701 -10.667 1.00 67.06 283 HIS A CA 1
ATOM 2241 C C . HIS A 1 283 ? 14.134 17.671 -10.080 1.00 67.06 283 HIS A C 1
ATOM 2243 O O . HIS A 1 283 ? 13.352 16.805 -10.469 1.00 67.06 283 HIS A O 1
ATOM 2249 N N . ILE A 1 284 ? 13.816 18.573 -9.151 1.00 69.94 284 ILE A N 1
ATOM 2250 C CA . ILE A 1 284 ? 12.507 18.679 -8.481 1.00 69.94 284 ILE A CA 1
ATOM 2251 C C . ILE A 1 284 ? 11.912 20.094 -8.548 1.00 69.94 284 ILE A C 1
ATOM 2253 O O . ILE A 1 284 ? 10.862 20.334 -7.961 1.00 69.94 284 ILE A O 1
ATOM 2257 N N . GLY A 1 285 ? 12.589 21.037 -9.208 1.00 74.31 285 GLY A N 1
ATOM 2258 C CA . GLY A 1 285 ? 12.187 22.441 -9.229 1.00 74.31 285 GLY A CA 1
ATOM 2259 C C . GLY A 1 285 ? 11.547 22.862 -10.546 1.00 74.31 285 GLY A C 1
ATOM 2260 O O . GLY A 1 285 ? 11.563 22.136 -11.541 1.00 74.31 285 GLY A O 1
ATOM 2261 N N . PHE A 1 286 ? 10.979 24.064 -10.538 1.00 83.94 286 PHE A N 1
ATOM 2262 C CA . PHE A 1 286 ? 10.404 24.708 -11.713 1.00 83.94 286 PHE A CA 1
ATOM 2263 C C . PHE A 1 286 ? 11.344 25.801 -12.210 1.00 83.94 286 PHE A C 1
ATOM 2265 O O . PHE A 1 286 ? 11.974 26.498 -11.414 1.00 83.94 286 PHE A O 1
ATOM 2272 N N . ALA A 1 287 ? 11.435 25.956 -13.529 1.00 85.44 287 ALA A N 1
ATOM 2273 C CA . ALA A 1 287 ? 12.149 27.076 -14.114 1.00 85.44 287 ALA A CA 1
ATOM 2274 C C . ALA A 1 287 ? 11.431 28.382 -13.745 1.00 85.44 287 ALA A C 1
ATOM 2276 O O . ALA A 1 287 ? 10.205 28.469 -13.865 1.00 85.44 287 ALA A O 1
ATOM 2277 N N . SER A 1 288 ? 12.184 29.391 -13.304 1.00 84.19 288 SER A N 1
ATOM 2278 C CA . SER A 1 288 ? 11.610 30.702 -12.993 1.00 84.19 288 SER A CA 1
ATOM 2279 C C . SER A 1 288 ? 11.024 31.360 -14.244 1.00 84.19 288 SER A C 1
ATOM 2281 O O . SER A 1 288 ? 11.465 31.101 -15.364 1.00 84.19 288 SER A O 1
ATOM 2283 N N . GLU A 1 289 ? 10.052 32.251 -14.053 1.00 80.88 289 GLU A N 1
ATOM 2284 C CA . GLU A 1 289 ? 9.346 32.932 -15.147 1.00 80.88 289 GLU A CA 1
ATOM 2285 C C . GLU A 1 289 ? 10.290 33.673 -16.112 1.00 80.88 289 GLU A C 1
ATOM 2287 O O . GLU A 1 289 ? 10.036 33.730 -17.313 1.00 80.88 289 GLU A O 1
ATOM 2292 N N . ALA A 1 290 ? 11.429 34.157 -15.609 1.00 82.25 290 ALA A N 1
ATOM 2293 C CA . ALA A 1 290 ? 12.472 34.796 -16.408 1.00 82.25 290 ALA A CA 1
ATOM 2294 C C . ALA A 1 290 ? 13.058 33.881 -17.498 1.00 82.25 290 ALA A C 1
ATOM 2296 O O . ALA A 1 290 ? 13.430 34.369 -18.556 1.00 82.25 290 ALA A O 1
ATOM 2297 N N . HIS A 1 291 ? 13.106 32.565 -17.276 1.00 82.12 291 HIS A N 1
ATOM 2298 C CA . HIS A 1 291 ? 13.600 31.614 -18.275 1.00 82.12 291 HIS A CA 1
ATOM 2299 C C . HIS A 1 291 ? 12.568 31.334 -19.380 1.00 82.12 291 HIS A C 1
ATOM 2301 O O . HIS A 1 291 ? 12.941 30.922 -20.474 1.00 82.12 291 HIS A O 1
ATOM 2307 N N . TRP A 1 292 ? 11.278 31.558 -19.113 1.00 79.56 292 TRP A N 1
ATOM 2308 C CA . TRP A 1 292 ? 10.189 31.316 -20.066 1.00 79.56 292 TRP A CA 1
ATOM 2309 C C . TRP A 1 292 ? 9.970 32.466 -21.050 1.00 79.56 292 TRP A C 1
ATOM 2311 O O . TRP A 1 292 ? 9.396 32.267 -22.120 1.00 79.56 292 TRP A O 1
ATOM 2321 N N . ARG A 1 293 ? 10.421 33.671 -20.696 1.00 76.94 293 ARG A N 1
ATOM 2322 C CA . ARG A 1 293 ? 10.375 34.846 -21.565 1.00 76.94 293 ARG A CA 1
ATOM 2323 C C . ARG A 1 293 ? 11.630 34.807 -22.435 1.00 76.94 293 ARG A C 1
ATOM 2325 O O . ARG A 1 293 ? 12.697 35.204 -21.983 1.00 76.94 293 ARG A O 1
ATOM 2332 N N . GLY A 1 294 ? 11.513 34.224 -23.630 1.00 66.69 294 GLY A N 1
ATOM 2333 C CA . GLY A 1 294 ? 12.617 34.151 -24.591 1.00 66.69 294 GLY A CA 1
ATOM 2334 C C . GLY A 1 294 ? 13.275 35.521 -24.781 1.00 66.69 294 GLY A C 1
ATOM 2335 O O . GLY A 1 294 ? 12.571 36.528 -24.840 1.00 66.69 294 GLY A O 1
ATOM 2336 N N . THR A 1 295 ? 14.607 35.542 -24.812 1.00 55.19 295 THR A N 1
ATOM 2337 C CA . THR A 1 295 ? 15.404 36.725 -25.176 1.00 55.19 295 THR A CA 1
ATOM 2338 C C . THR A 1 295 ? 15.187 37.108 -26.626 1.00 55.19 295 THR A C 1
ATOM 2340 O O . THR A 1 295 ? 15.191 36.165 -27.455 1.00 55.19 295 THR A O 1
#